Protein 1R4X (pdb70)

InterPro domains:
  IPR002553 Clathrin/coatomer adaptor, adaptin-like, N-terminal [PF01602] (24-538)
  IPR009028 Coatomer/calthrin adaptor appendage, C-terminal subdomain [SSF55711] (763-873)
  IPR011989 Armadillo-like helical [G3DSA:1.25.10.10] (20-311)
  IPR011989 Armadillo-like helical [G3DSA:1.25.10.10] (327-544)
  IPR012295 TBP domain superfamily [G3DSA:3.30.310.10] (760-874)
  IPR013040 Coatomer, gamma subunit, appendage, Ig-like subdomain [PF08752] (612-759)
  IPR013041 Clathrin adaptor, appendage, Ig-like subdomain superfamily [SSF49348] (602-762)
  IPR016024 Armadillo-type fold [SSF48371] (27-544)
  IPR017106 Coatomer gamma subunit [PIRSF037093] (7-873)
  IPR017106 Coatomer gamma subunit [PTHR10261] (2-873)
  IPR032154 Coatomer subunit gamma, C-terminal [PF16381] (761-873)
  IPR037067 Coatomer, gamma subunit, appendage domain superfamily [G3DSA:2.60.40.1480] (604-759)

Organism: Homo sapiens (NCBI:txid9606)

Foldseek 3Di:
DDDDDDDDDPQNVVQVVQCPPVVCVPLPGWDDKPPAWDFFADPPDQKTWTWIWIDAQFKIKIKTWMAGQDLFKKWAFKWKDKDKPDPWAWPKAGFGIHHHGDITMIMIMTTADDPDNLPFKMKIFIKMKTWIWTADNPPRRTDPDIDIDMGGTHIDITALLSQWAADEDQDLVVVDPVLDVPQKDKDKDFPPVAQDPLVVLVVLCVRNNYDFYPPQNDDDPPDQWGKTWTWTAGHVGKIKIKIWIWGHDRHIMIMIIITINDNNSRSNSVVRD

CATH classification: 2.60.40.1480 (+1 more: 3.30.310.10)

Sequence (273 aa):
MHHHHHHMTRQEIFQEQLAAVPEFRGLGPLFKSSPEPVALTESETEYVIRCTKHTFTNHMVFQFDCTNTLNDQTLENVTVQMEPTEAYEVLYVPARSLPYNQPGTCYTLVALPKEDPTAVACTFSCMMKFTVKDCDPTTGETDDEGYEDEYVLEDLEVTVADHIQKVMKLNFEAAWDEVGDEFEKEETFTLSTIKTLEEAVGNIVKFLGMHPCERSDKVPDNKNTHTLLLAGVFRGGHDILVRSRLLLLDTVTMQVTARSLEELPVDIILASV

Radius of gyration: 22.48 Å; Cα contacts (8 Å, |Δi|>4): 632; chains: 1; bounding box: 51×50×70 Å

Structure (mmCIF, N/CA/C/O backbone):
data_1R4X
#
_entry.id   1R4X
#
_cell.length_a   48.8
_cell.length_b   74.1
_cell.length_c   99.2
_cell.angle_alpha   90.00
_cell.angle_beta   90.00
_cell.angle_gamma   90.00
#
_symmetry.space_group_name_H-M   'P 21 21 21'
#
loop_
_entity.id
_entity.type
_entity.pdbx_description
1 polymer 'Coatomer gamma subunit'
2 non-polymer 'MAGNESIUM ION'
3 water water
#
loop_
_atom_site.group_PDB
_atom_site.id
_atom_site.type_symbol
_atom_site.label_atom_id
_atom_site.label_alt_id
_atom_site.label_comp_id
_atom_site.label_asym_id
_atom_site.label_entity_id
_atom_site.label_seq_id
_atom_site.pdbx_PDB_ins_code
_atom_site.Cartn_x
_atom_site.Cartn_y
_atom_site.Cartn_z
_atom_site.occupancy
_atom_site.B_iso_or_equiv
_atom_site.auth_seq_id
_atom_site.auth_comp_id
_atom_site.auth_asym_id
_atom_site.auth_atom_id
_atom_site.pdbx_PDB_model_num
ATOM 1 N N . MET A 1 1 ? -5.081 -3.363 7.076 1.00 29.73 600 MET A N 1
ATOM 2 C CA . MET A 1 1 ? -4.010 -2.377 6.785 1.00 30.34 600 MET A CA 1
ATOM 3 C C . MET A 1 1 ? -2.792 -2.697 7.678 1.00 30.83 600 MET A C 1
ATOM 4 O O . MET A 1 1 ? -2.931 -3.257 8.789 1.00 31.37 600 MET A O 1
ATOM 9 N N . HIS A 1 2 ? -1.614 -2.320 7.192 1.00 31.15 601 HIS A N 1
ATOM 10 C CA . HIS A 1 2 ? -0.368 -2.426 7.951 1.00 31.86 601 HIS A CA 1
ATOM 11 C C . HIS A 1 2 ? -0.133 -1.121 8.677 1.00 30.85 601 HIS A C 1
ATOM 12 O O . HIS A 1 2 ? -0.296 -0.055 8.108 1.00 30.66 601 HIS A O 1
ATOM 19 N N . HIS A 1 3 ? 0.277 -1.209 9.934 1.00 30.46 602 HIS A N 1
ATOM 20 C CA . HIS A 1 3 ? 0.510 -0.027 10.725 1.00 29.92 602 HIS A CA 1
ATOM 21 C C . HIS A 1 3 ? 1.992 0.242 10.816 1.00 29.86 602 HIS A C 1
ATOM 22 O O . HIS A 1 3 ? 2.746 -0.563 11.343 1.00 29.25 602 HIS A O 1
ATOM 29 N N . HIS A 1 4 ? 2.392 1.402 10.315 1.00 29.55 603 HIS A N 1
ATOM 30 C CA . HIS A 1 4 ? 3.765 1.853 10.421 1.00 29.66 603 HIS A CA 1
ATOM 31 C C . HIS A 1 4 ? 4.009 2.540 11.763 1.00 28.00 603 HIS A C 1
ATOM 32 O O . HIS A 1 4 ? 3.073 3.026 12.431 1.00 24.95 603 HIS A O 1
ATOM 39 N N . HIS A 1 5 ? 5.280 2.536 12.151 1.00 26.52 604 HIS A N 1
ATOM 40 C CA . HIS A 1 5 ? 5.738 3.246 13.334 1.00 26.50 604 HIS A CA 1
ATOM 41 C C . HIS A 1 5 ? 6.287 4.581 12.901 1.00 27.00 604 HIS A C 1
ATOM 42 O O . HIS A 1 5 ? 6.971 4.675 11.900 1.00 25.90 604 HIS A O 1
ATOM 49 N N . HIS A 1 6 ? 5.992 5.616 13.669 1.00 28.81 605 HIS A N 1
ATOM 50 C CA . HIS A 1 6 ? 6.466 6.938 13.291 1.00 30.62 605 HIS A CA 1
ATOM 51 C C . HIS A 1 6 ? 7.951 7.103 13.659 1.00 29.44 605 HIS A C 1
ATOM 52 O O . HIS A 1 6 ? 8.364 6.786 14.764 1.00 30.66 605 HIS A O 1
ATOM 59 N N . HIS A 1 7 ? 8.747 7.566 12.717 1.00 29.00 606 HIS A N 1
ATOM 60 C CA . HIS A 1 7 ? 10.133 7.931 12.996 1.00 29.02 606 HIS A CA 1
ATOM 61 C C . HIS A 1 7 ? 10.279 9.476 12.957 1.00 28.76 606 HIS A C 1
ATOM 62 O O . HIS A 1 7 ? 9.901 10.109 11.974 1.00 28.17 606 HIS A O 1
ATOM 69 N N . MET A 1 8 ? 10.797 10.083 14.023 1.00 28.29 607 MET A N 1
ATOM 70 C CA . MET A 1 8 ? 10.877 11.539 14.075 1.00 28.61 607 MET A CA 1
ATOM 71 C C . MET A 1 8 ? 11.870 12.090 13.048 1.00 26.64 607 MET A C 1
ATOM 72 O O . MET A 1 8 ? 12.988 11.610 12.907 1.00 26.77 607 MET A O 1
ATOM 77 N N . THR A 1 9 ? 11.437 13.121 12.336 1.00 25.65 608 THR A N 1
ATOM 78 C CA . THR A 1 9 ? 12.303 13.811 11.384 1.00 25.58 608 THR A CA 1
ATOM 79 C C . THR A 1 9 ? 13.206 14.809 12.104 1.00 25.20 608 THR A C 1
ATOM 80 O O . THR A 1 9 ? 12.984 15.138 13.266 1.00 23.65 608 THR A O 1
ATOM 84 N N . ARG A 1 10 ? 14.215 15.272 11.381 1.00 24.75 609 ARG A N 1
ATOM 85 C CA . ARG A 1 10 ? 15.116 16.333 11.840 1.00 25.71 609 ARG A CA 1
ATOM 86 C C . ARG A 1 10 ? 14.346 17.586 12.318 1.00 24.65 609 ARG A C 1
ATOM 87 O O . ARG A 1 10 ? 14.684 18.178 13.358 1.00 23.62 609 ARG A O 1
ATOM 95 N N . GLN A 1 11 ? 13.281 17.938 11.596 1.00 23.99 610 GLN A N 1
ATOM 96 C CA . GLN A 1 11 ? 12.477 19.089 11.944 1.00 23.49 610 GLN A CA 1
ATOM 97 C C . GLN A 1 11 ? 11.662 18.832 13.185 1.00 22.34 610 GLN A C 1
ATOM 98 O O . GLN A 1 11 ? 11.516 19.741 14.027 1.00 20.33 610 GLN A O 1
ATOM 104 N N . GLU A 1 12 ? 11.126 17.614 13.322 1.00 19.75 611 GLU A N 1
ATOM 105 C CA . GLU A 1 12 ? 10.373 17.280 14.514 1.00 19.59 611 GLU A CA 1
ATOM 106 C C . GLU A 1 12 ? 11.277 17.290 15.768 1.00 18.51 611 GLU A C 1
ATOM 107 O O . GLU A 1 12 ? 10.850 17.681 16.834 1.00 19.50 611 GLU A O 1
ATOM 113 N N . ILE A 1 13 ? 12.512 16.885 15.614 1.00 18.08 612 ILE A N 1
ATOM 114 C CA . ILE A 1 13 ? 13.463 16.871 16.724 1.00 18.70 612 ILE A CA 1
ATOM 115 C C . ILE A 1 13 ? 13.813 18.303 17.128 1.00 17.18 612 ILE A C 1
ATOM 116 O O . ILE A 1 13 ? 13.783 18.634 18.295 1.00 15.49 612 ILE A O 1
ATOM 121 N N . PHE A 1 14 ? 14.136 19.147 16.159 1.00 17.11 613 PHE A N 1
ATOM 122 C CA . PHE A 1 14 ? 14.367 20.569 16.471 1.00 16.05 613 PHE A CA 1
ATOM 123 C C . PHE A 1 14 ? 13.137 21.179 17.115 1.00 15.93 613 PHE A C 1
ATOM 124 O O . PHE A 1 14 ? 13.245 21.971 18.047 1.00 15.41 613 PHE A O 1
ATOM 132 N N . GLN A 1 15 ? 11.948 20.855 16.605 1.00 15.52 614 GLN A N 1
ATOM 133 C CA . GLN A 1 15 ? 10.719 21.420 17.170 1.00 15.72 614 GLN A CA 1
ATOM 134 C C . GLN A 1 15 ? 10.594 21.090 18.656 1.00 15.91 614 GLN A C 1
ATOM 135 O O . GLN A 1 15 ? 10.228 21.932 19.459 1.00 14.34 614 GLN A O 1
ATOM 141 N N . GLU A 1 16 ? 10.891 19.848 19.001 1.00 16.88 615 GLU A N 1
ATOM 142 C CA . GLU A 1 16 ? 10.875 19.406 20.394 1.00 18.76 615 GLU A CA 1
ATOM 143 C C . GLU A 1 16 ? 11.921 20.173 21.246 1.00 17.86 615 GLU A C 1
ATOM 144 O O . GLU A 1 16 ? 11.613 20.636 22.339 1.00 18.37 615 GLU A O 1
ATOM 150 N N . GLN A 1 17 ? 13.138 20.306 20.735 1.00 17.33 616 GLN A N 1
ATOM 151 C CA . GLN A 1 17 ? 14.189 21.029 21.450 1.00 17.20 616 GLN A CA 1
ATOM 152 C C . GLN A 1 17 ? 13.812 22.480 21.660 1.00 16.55 616 GLN A C 1
ATOM 153 O O . GLN A 1 17 ? 13.960 23.021 22.757 1.00 15.87 616 GLN A O 1
ATOM 159 N N . LEU A 1 18 ? 13.312 23.127 20.611 1.00 15.55 617 LEU A N 1
ATOM 160 C CA . LEU A 1 18 ? 12.989 24.534 20.724 1.00 16.21 617 LEU A CA 1
ATOM 161 C C . LEU A 1 18 ? 11.756 24.784 21.600 1.00 17.28 617 LEU A C 1
ATOM 162 O O . LEU A 1 18 ? 11.724 25.763 22.348 1.00 16.33 617 LEU A O 1
ATOM 167 N N . ALA A 1 19 ? 10.764 23.889 21.537 1.00 18.33 618 ALA A N 1
ATOM 168 C CA . ALA A 1 19 ? 9.577 24.028 22.371 1.00 18.46 618 ALA A CA 1
ATOM 169 C C . ALA A 1 19 ? 9.918 23.874 23.851 1.00 18.73 618 ALA A C 1
ATOM 170 O O . ALA A 1 19 ? 9.185 24.372 24.692 1.00 20.07 618 ALA A O 1
ATOM 172 N N . ALA A 1 20 ? 11.009 23.195 24.170 1.00 19.13 619 ALA A N 1
ATOM 173 C CA . ALA A 1 20 ? 11.518 23.091 25.548 1.00 19.01 619 ALA A CA 1
ATOM 174 C C . ALA A 1 20 ? 12.251 24.346 26.106 1.00 18.43 619 ALA A C 1
ATOM 175 O O . ALA A 1 20 ? 12.503 24.432 27.307 1.00 18.47 619 ALA A O 1
ATOM 177 N N . VAL A 1 21 ? 12.571 25.325 25.263 1.00 16.03 620 VAL A N 1
ATOM 178 C CA . VAL A 1 21 ? 13.163 26.585 25.742 1.00 14.77 620 VAL A CA 1
ATOM 179 C C . VAL A 1 21 ? 12.007 27.549 26.075 1.00 14.23 620 VAL A C 1
ATOM 180 O O . VAL A 1 21 ? 11.248 27.909 25.182 1.00 12.51 620 VAL A O 1
ATOM 184 N N . PRO A 1 22 ? 11.836 27.930 27.338 1.00 15.10 621 PRO A N 1
ATOM 185 C CA . PRO A 1 22 ? 10.670 28.729 27.756 1.00 15.20 621 PRO A CA 1
ATOM 186 C C . PRO A 1 22 ? 10.511 30.014 26.985 1.00 14.48 621 PRO A C 1
ATOM 187 O O . PRO A 1 22 ? 9.395 30.433 26.671 1.00 15.17 621 PRO A O 1
ATOM 191 N N . GLU A 1 23 ? 11.622 30.620 26.606 1.00 14.28 622 GLU A N 1
ATOM 192 C CA . GLU A 1 23 ? 11.578 31.882 25.853 1.00 15.02 622 GLU A CA 1
ATOM 193 C C . GLU A 1 23 ? 10.884 31.723 24.484 1.00 14.70 622 GLU A C 1
ATOM 194 O O . GLU A 1 23 ? 10.474 32.694 23.886 1.00 14.71 622 GLU A O 1
ATOM 200 N N . PHE A 1 24 ? 10.875 30.515 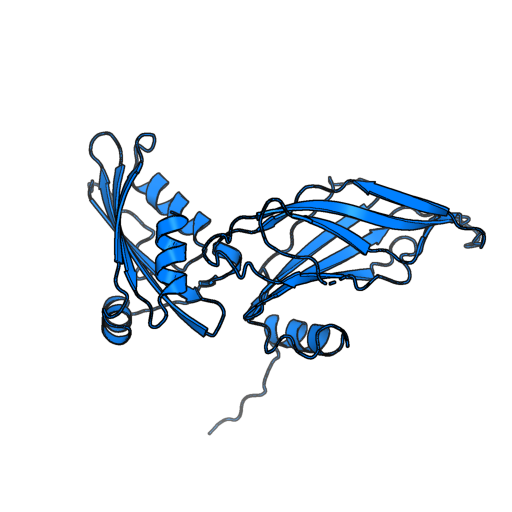23.947 1.00 14.31 623 PHE A N 1
ATOM 201 C CA . PHE A 1 24 ? 10.357 30.304 22.599 1.00 15.06 623 PHE A CA 1
ATOM 202 C C . PHE A 1 24 ? 8.909 29.771 22.552 1.00 17.08 623 PHE A C 1
ATOM 203 O O . PHE A 1 24 ? 8.403 29.416 21.488 1.00 15.50 623 PHE A O 1
ATOM 211 N N . ARG A 1 25 ? 8.259 29.744 23.701 1.00 19.57 624 ARG A N 1
ATOM 212 C CA . ARG A 1 25 ? 6.905 29.188 23.842 1.00 22.58 624 ARG A CA 1
ATOM 213 C C . ARG A 1 25 ? 5.817 29.736 22.924 1.00 21.72 624 ARG A C 1
ATOM 214 O O . ARG A 1 25 ? 4.996 28.966 22.445 1.00 24.74 624 ARG A O 1
ATOM 222 N N . GLY A 1 26 ? 5.794 31.027 22.685 1.00 20.27 625 GLY A N 1
ATOM 223 C CA . GLY A 1 26 ? 4.779 31.628 21.825 1.00 19.25 625 GLY A CA 1
ATOM 224 C C . GLY A 1 26 ? 5.138 31.833 20.373 1.00 17.12 625 GLY A C 1
ATOM 225 O O . GLY A 1 26 ? 4.502 32.619 19.688 1.00 16.17 625 GLY A O 1
ATOM 226 N N . LEU A 1 27 ? 6.175 31.159 19.876 1.00 16.18 626 LEU A N 1
ATOM 227 C CA . LEU A 1 27 ? 6.647 31.450 18.500 1.00 15.66 626 LEU A CA 1
ATOM 228 C C . LEU A 1 27 ? 5.790 30.793 17.436 1.00 15.99 626 LEU A C 1
ATOM 229 O O . LEU A 1 27 ? 5.943 31.092 16.231 1.00 16.06 626 LEU A O 1
ATOM 234 N N . GLY A 1 28 ? 4.933 29.865 17.868 1.00 15.78 627 GLY A N 1
ATOM 235 C CA . GLY A 1 28 ? 4.126 29.037 16.960 1.00 16.36 627 GLY A CA 1
ATOM 236 C C . GLY A 1 28 ? 5.024 27.949 16.395 1.00 16.09 627 GLY A C 1
ATOM 237 O O . GLY A 1 28 ? 6.169 27.838 16.798 1.00 15.79 627 GLY A O 1
ATOM 238 N N . PRO A 1 29 ? 4.519 27.117 15.491 1.00 16.24 628 PRO A N 1
ATOM 239 C CA . PRO A 1 29 ? 5.305 25.980 14.999 1.00 15.97 628 PRO A CA 1
ATOM 240 C C . PRO A 1 29 ? 6.547 26.374 14.207 1.00 14.13 628 PRO A C 1
ATOM 241 O O . PRO A 1 29 ? 6.556 27.348 13.458 1.00 13.30 628 PRO A O 1
ATOM 245 N N . LEU A 1 30 ? 7.579 25.593 14.394 1.00 13.68 629 LEU A N 1
ATOM 246 C CA . LEU A 1 30 ? 8.784 25.719 13.609 1.00 12.72 629 LEU A CA 1
ATOM 247 C C . LEU A 1 30 ? 8.471 25.492 12.137 1.00 13.37 629 LEU A C 1
ATOM 248 O O . LEU A 1 30 ? 7.850 24.472 11.767 1.00 12.48 629 LEU A O 1
ATOM 253 N N . PHE A 1 31 ? 8.919 26.424 11.291 1.00 12.80 630 PHE A N 1
ATOM 254 C CA . PHE A 1 31 ? 8.669 26.309 9.848 1.00 12.99 630 PHE A CA 1
ATOM 255 C C . PHE A 1 31 ? 9.752 25.545 9.085 1.00 13.57 630 PHE A C 1
ATOM 256 O O . PHE A 1 31 ? 9.453 24.652 8.285 1.00 14.81 630 PHE A O 1
ATOM 264 N N . LYS A 1 32 ? 10.992 25.909 9.302 1.00 14.25 631 LYS A N 1
ATOM 265 C CA . LYS A 1 32 ? 12.132 25.255 8.677 1.00 15.06 631 LYS A CA 1
ATOM 266 C C . LYS A 1 32 ? 13.406 25.539 9.446 1.00 15.41 631 LYS A C 1
ATOM 267 O O . LYS A 1 32 ? 13.518 26.543 10.182 1.00 13.91 631 LYS A O 1
ATOM 273 N N . SER A 1 33 ? 14.381 24.671 9.255 1.00 15.63 632 SER A N 1
ATOM 274 C CA . SER A 1 33 ? 15.714 24.837 9.857 1.00 17.12 632 SER A CA 1
ATOM 275 C C . SER A 1 33 ? 16.720 24.656 8.758 1.00 19.60 632 SER A C 1
ATOM 276 O O . SER A 1 33 ? 16.481 23.835 7.839 1.00 21.26 632 SER A O 1
ATOM 279 N N . SER A 1 34 ? 17.833 25.363 8.781 1.00 19.54 633 SER A N 1
ATOM 280 C CA . SER A 1 34 ? 18.728 25.240 7.644 1.00 21.33 633 SER A CA 1
ATOM 281 C C . SER A 1 34 ? 19.282 23.793 7.592 1.00 22.57 633 SER A C 1
ATOM 282 O O . SER A 1 34 ? 19.631 23.205 8.618 1.00 21.13 633 SER A O 1
ATOM 285 N N . PRO A 1 35 ? 19.306 23.201 6.409 1.00 23.97 634 PRO A N 1
ATOM 286 C CA . PRO A 1 35 ? 19.716 21.789 6.286 1.00 25.90 634 PRO A CA 1
ATOM 287 C C . PRO A 1 35 ? 21.179 21.563 6.673 1.00 27.41 634 PRO A C 1
ATOM 288 O O . PRO A 1 35 ? 21.555 20.482 7.146 1.00 28.49 634 PRO A O 1
ATOM 292 N N . GLU A 1 36 ? 21.990 22.599 6.540 1.00 28.19 635 GLU A N 1
ATOM 293 C CA . GLU A 1 36 ? 23.345 22.522 7.090 1.00 30.17 635 GLU A CA 1
ATOM 294 C C . GLU A 1 36 ? 23.770 23.816 7.797 1.00 27.24 635 GLU A C 1
ATOM 295 O O . GLU A 1 36 ? 23.501 24.905 7.347 1.00 27.01 635 GLU A O 1
ATOM 301 N N . PRO A 1 37 ? 24.472 23.678 8.890 1.00 25.92 636 PRO A N 1
ATOM 302 C CA . PRO A 1 37 ? 24.934 24.855 9.625 1.00 23.42 636 PRO A CA 1
ATOM 303 C C . PRO A 1 37 ? 26.046 25.569 8.880 1.00 21.61 636 PRO A C 1
ATOM 304 O O . PRO A 1 37 ? 26.583 25.056 7.888 1.00 19.37 636 PRO A O 1
ATOM 308 N N . VAL A 1 38 ? 26.358 26.760 9.359 1.00 19.23 637 VAL A N 1
ATOM 309 C CA . VAL A 1 38 ? 27.466 27.562 8.900 1.00 19.61 637 VAL A CA 1
ATOM 310 C C . VAL A 1 38 ? 28.468 27.753 10.028 1.00 17.97 637 VAL A C 1
ATOM 311 O O . VAL A 1 38 ? 28.095 27.964 11.197 1.00 15.90 637 VAL A O 1
ATOM 315 N N . ALA A 1 39 ? 29.749 27.628 9.705 1.00 16.04 638 ALA A N 1
ATOM 316 C CA . ALA A 1 39 ? 30.793 27.858 10.691 1.00 16.19 638 ALA A CA 1
ATOM 317 C C . ALA A 1 39 ? 31.087 29.342 10.707 1.00 16.32 638 ALA A C 1
ATOM 318 O O . ALA A 1 39 ? 31.231 29.958 9.635 1.00 16.65 638 ALA A O 1
ATOM 320 N N . LEU A 1 40 ? 31.172 29.936 11.900 1.00 15.83 639 LEU A N 1
ATOM 321 C CA . LEU A 1 40 ? 31.358 31.374 12.019 1.00 16.01 639 LEU A CA 1
ATOM 322 C C . LEU A 1 40 ? 32.758 31.730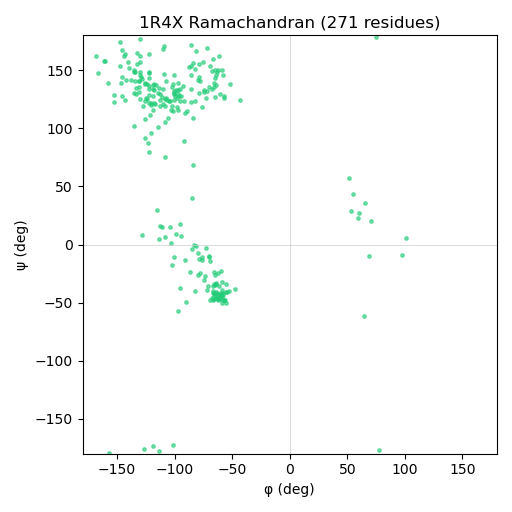 12.500 1.00 17.46 639 LEU A C 1
ATOM 323 O O . LEU A 1 40 ? 33.034 32.903 12.770 1.00 17.84 639 LEU A O 1
ATOM 328 N N . THR A 1 41 ? 33.633 30.741 12.609 1.00 18.26 640 THR A N 1
ATOM 329 C CA . THR A 1 41 ? 35.059 31.021 12.784 1.00 19.86 640 THR A CA 1
ATOM 330 C C . THR A 1 41 ? 35.896 30.217 11.789 1.00 22.01 640 THR A C 1
ATOM 331 O O . THR A 1 41 ? 35.440 29.197 11.249 1.00 20.61 640 THR A O 1
ATOM 335 N N . GLU A 1 42 ? 37.145 30.658 11.606 1.00 25.84 641 GLU A N 1
ATOM 336 C CA . GLU A 1 42 ? 38.096 29.933 10.748 1.00 28.25 641 GLU A CA 1
ATOM 337 C C . GLU A 1 42 ? 38.464 28.581 11.373 1.00 29.25 641 GLU A C 1
ATOM 338 O O . GLU A 1 42 ? 38.534 28.431 12.606 1.00 28.57 641 GLU A O 1
ATOM 344 N N . SER A 1 43 ? 38.749 27.605 10.524 1.00 30.19 642 SER A N 1
ATOM 345 C CA . SER A 1 43 ? 39.150 26.293 11.000 1.00 31.40 642 SER A CA 1
ATOM 346 C C . SER A 1 43 ? 40.417 26.401 11.857 1.00 31.18 642 SER A C 1
ATOM 347 O O . SER A 1 43 ? 41.224 27.327 11.698 1.00 30.88 642 SER A O 1
ATOM 350 N N . GLU A 1 44 ? 40.535 25.492 12.815 1.00 31.57 643 GLU A N 1
ATOM 351 C CA . GLU A 1 44 ? 41.694 25.419 13.702 1.00 32.40 643 GLU A CA 1
ATOM 352 C C . GLU A 1 44 ? 41.943 26.676 14.550 1.00 31.11 643 GLU A C 1
ATOM 353 O O . GLU A 1 44 ? 43.074 26.939 14.940 1.00 32.10 643 GLU A O 1
ATOM 359 N N . THR A 1 45 ? 40.899 27.445 14.854 1.00 29.25 644 THR A N 1
ATOM 360 C CA . THR A 1 45 ? 41.033 28.552 15.815 1.00 26.83 644 THR A CA 1
ATOM 361 C C . THR A 1 45 ? 40.466 28.158 17.196 1.00 24.78 644 THR A C 1
ATOM 362 O O . THR A 1 45 ? 40.115 27.002 17.400 1.00 24.16 644 THR A O 1
ATOM 366 N N . GLU A 1 46 ? 40.383 29.112 18.126 1.00 21.55 645 GLU A N 1
ATOM 367 C CA . GLU A 1 46 ? 40.091 28.802 19.533 1.00 21.00 645 GLU A CA 1
ATOM 368 C C . GLU A 1 46 ? 38.672 28.185 19.723 1.00 18.90 645 GLU A C 1
ATOM 369 O O . GLU A 1 46 ? 38.461 27.350 20.616 1.00 18.30 645 GLU A O 1
ATOM 375 N N . TYR A 1 47 ? 37.732 28.633 18.897 1.00 17.67 646 TYR A N 1
ATOM 376 C CA . TYR A 1 47 ? 36.308 28.274 19.005 1.00 16.65 646 TYR A CA 1
ATOM 377 C C . TYR A 1 47 ? 35.773 27.628 17.731 1.00 16.59 646 TYR A C 1
ATOM 378 O O . TYR A 1 47 ? 36.200 27.942 16.621 1.00 16.45 646 TYR A O 1
ATOM 387 N N . VAL A 1 48 ? 34.829 26.716 17.913 1.00 16.66 647 VAL A N 1
ATOM 388 C CA . VAL A 1 48 ? 34.011 26.198 16.812 1.00 16.63 647 VAL A CA 1
ATOM 389 C C . VAL A 1 48 ? 32.607 26.726 17.110 1.00 15.33 647 VAL A C 1
ATOM 390 O O . VAL A 1 48 ? 32.071 26.427 18.141 1.00 13.15 647 VAL A O 1
ATOM 394 N N . ILE A 1 49 ? 32.051 27.522 16.210 1.00 15.56 648 ILE A N 1
ATOM 395 C CA . ILE A 1 49 ? 30.729 28.121 16.380 1.00 14.81 648 ILE A CA 1
ATOM 396 C C . ILE A 1 49 ? 29.929 27.736 15.140 1.00 14.93 648 ILE A C 1
ATOM 397 O O . ILE A 1 49 ? 30.216 28.212 14.039 1.00 16.11 648 ILE A O 1
ATOM 402 N N . ARG A 1 50 ? 28.977 26.835 15.301 1.00 14.92 649 ARG A N 1
ATOM 403 C CA . ARG A 1 50 ? 28.163 26.336 14.182 1.00 15.84 649 ARG A CA 1
ATOM 404 C C . ARG A 1 50 ? 26.756 26.865 14.335 1.00 14.61 649 ARG A C 1
ATOM 405 O O . ARG A 1 50 ? 26.091 26.591 15.317 1.00 13.39 649 ARG A O 1
ATOM 413 N N . CYS A 1 51 ? 26.301 27.590 13.341 1.00 13.33 650 CYS A N 1
ATOM 414 C CA . CYS A 1 51 ? 25.023 28.260 13.377 1.00 13.09 650 CYS A CA 1
ATOM 415 C C . CYS A 1 51 ? 23.973 27.610 12.486 1.00 13.16 650 CYS A C 1
ATOM 416 O O . CYS A 1 51 ? 24.201 27.418 11.270 1.00 13.35 650 CYS A O 1
ATOM 419 N N . THR A 1 52 ? 22.828 27.294 13.102 1.00 11.95 651 THR A N 1
ATOM 420 C CA . THR A 1 52 ? 21.655 26.778 12.393 1.00 12.20 651 THR A CA 1
ATOM 421 C C . THR A 1 52 ? 20.572 27.819 12.524 1.00 11.77 651 THR A C 1
ATOM 422 O O . THR A 1 52 ? 20.300 28.296 13.615 1.00 11.45 651 THR A O 1
ATOM 426 N N . LYS A 1 53 ? 19.972 28.175 11.401 1.00 11.20 652 LYS A N 1
ATOM 427 C CA . LYS A 1 53 ? 18.890 29.161 11.337 1.00 11.68 652 LYS A CA 1
ATOM 428 C C . LYS A 1 53 ? 17.569 28.407 11.391 1.00 11.65 652 LYS A C 1
ATOM 429 O O . LYS A 1 53 ? 17.324 27.480 10.568 1.00 12.06 652 LYS A O 1
ATOM 435 N N . HIS A 1 54 ? 16.694 28.808 12.304 1.00 10.01 653 HIS A N 1
ATOM 436 C CA . HIS A 1 54 ? 15.381 28.231 12.446 1.00 9.52 653 HIS A CA 1
ATOM 437 C C . HIS A 1 54 ? 14.348 29.322 12.150 1.00 11.01 653 HIS A C 1
ATOM 438 O O . HIS A 1 54 ? 14.360 30.405 12.797 1.00 12.19 653 HIS A O 1
ATOM 445 N N . THR A 1 55 ? 13.511 29.086 11.160 1.00 9.83 654 THR A N 1
ATOM 446 C CA . THR A 1 55 ? 12.524 30.047 10.740 1.00 11.01 654 THR A CA 1
ATOM 447 C C . THR A 1 55 ? 11.173 29.672 11.304 1.00 11.17 654 THR A C 1
ATOM 448 O O . THR A 1 55 ? 10.742 28.528 11.205 1.00 11.90 654 THR A O 1
ATOM 452 N N . PHE A 1 56 ? 10.521 30.665 11.886 1.00 11.13 655 PHE A N 1
ATOM 453 C CA . PHE A 1 56 ? 9.127 30.578 12.326 1.00 12.10 655 PHE A CA 1
ATOM 454 C C . PHE A 1 56 ? 8.281 31.546 11.465 1.00 12.37 655 PHE A C 1
ATOM 455 O O . PHE A 1 56 ? 8.813 32.212 10.584 1.00 13.10 655 PHE A O 1
ATOM 463 N N . THR A 1 57 ? 6.991 31.651 11.742 1.00 12.93 656 THR A N 1
ATOM 464 C CA . THR A 1 57 ? 6.104 32.510 10.967 1.00 14.51 656 THR A CA 1
ATOM 465 C C . THR A 1 57 ? 6.485 33.983 11.009 1.00 15.02 656 THR A C 1
ATOM 466 O O . THR A 1 57 ? 6.499 34.637 9.982 1.00 15.67 656 THR A O 1
ATOM 470 N N . ASN A 1 58 ? 6.847 34.468 12.194 1.00 15.48 657 ASN A N 1
ATOM 471 C CA . ASN A 1 58 ? 7.158 35.883 12.410 1.00 15.26 657 ASN A CA 1
ATOM 472 C C . ASN A 1 58 ? 8.496 36.119 13.098 1.00 13.73 657 ASN A C 1
ATOM 473 O O . ASN A 1 58 ? 8.807 37.241 13.444 1.00 12.18 657 ASN A O 1
ATOM 478 N N . HIS A 1 59 ? 9.298 35.077 13.266 1.00 12.05 658 HIS A N 1
ATOM 479 C CA . HIS A 1 59 ? 10.565 35.176 14.010 1.00 12.00 658 HIS A CA 1
ATOM 480 C C . HIS A 1 59 ? 11.586 34.263 13.389 1.00 12.26 658 HIS A C 1
ATOM 481 O O . HIS A 1 59 ? 11.233 33.430 12.574 1.00 12.27 658 HIS A O 1
ATOM 488 N N . MET A 1 60 ? 12.846 34.435 13.775 1.00 11.70 659 MET A N 1
ATOM 489 C CA . MET A 1 60 ? 13.896 33.464 13.490 1.00 11.85 659 MET A CA 1
ATOM 490 C C . MET A 1 60 ? 14.683 33.265 14.761 1.00 11.73 659 MET A C 1
ATOM 491 O O . MET A 1 60 ? 14.857 34.209 15.548 1.00 11.39 659 MET A O 1
ATOM 496 N N . VAL A 1 61 ? 15.067 32.023 15.035 1.00 9.85 660 VAL A N 1
ATOM 497 C CA . VAL A 1 61 ? 15.980 31.693 16.108 1.00 9.52 660 VAL A CA 1
ATOM 498 C C . VAL A 1 61 ? 17.277 31.224 15.476 1.00 10.01 660 VAL A C 1
ATOM 499 O O . VAL A 1 61 ? 17.292 30.328 14.632 1.00 11.69 660 VAL A O 1
ATOM 503 N N . PHE A 1 62 ? 18.374 31.848 15.882 1.00 10.48 661 PHE A N 1
ATOM 504 C CA . PHE A 1 62 ? 19.712 31.430 15.520 1.00 9.14 661 PHE A CA 1
ATOM 505 C C . PHE A 1 62 ? 20.263 30.606 16.646 1.00 9.82 661 PHE A C 1
ATOM 506 O O . PHE A 1 62 ? 20.369 31.047 17.795 1.00 9.34 661 PHE A O 1
ATOM 514 N N . GLN A 1 63 ? 20.558 29.357 16.324 1.00 9.84 662 GLN A N 1
ATOM 515 C CA . GLN A 1 63 ? 21.112 28.394 17.269 1.00 9.54 662 GLN A CA 1
ATOM 516 C C . GLN A 1 63 ? 22.620 28.326 17.018 1.00 10.86 662 GLN A C 1
ATOM 517 O O . GLN A 1 63 ? 23.051 28.172 15.875 1.00 12.04 662 GLN A O 1
ATOM 523 N N . PHE A 1 64 ? 23.417 28.494 18.072 1.00 10.28 663 PHE A N 1
ATOM 524 C CA . PHE A 1 64 ? 24.852 28.408 17.987 1.00 10.84 663 PHE A CA 1
ATOM 525 C C . PHE A 1 64 ? 25.325 27.276 18.879 1.00 12.12 663 PHE A C 1
ATOM 526 O O . PHE A 1 64 ? 25.136 27.332 20.096 1.00 10.99 663 PHE A O 1
ATOM 534 N N . ASP A 1 65 ? 25.910 26.262 18.260 1.00 11.53 664 ASP A N 1
ATOM 535 C CA . ASP A 1 65 ? 26.521 25.122 18.950 1.00 12.83 664 ASP A CA 1
ATOM 536 C C . ASP A 1 65 ? 28.020 25.457 19.017 1.00 13.12 664 ASP A C 1
ATOM 537 O O . ASP A 1 65 ? 28.691 25.648 17.971 1.00 13.49 664 ASP A O 1
ATOM 542 N N . CYS A 1 66 ? 28.496 25.623 20.237 1.00 12.19 665 CYS A N 1
ATOM 543 C CA . CYS A 1 66 ? 29.750 26.280 20.515 1.00 13.38 665 CYS A CA 1
ATOM 544 C C . CYS A 1 66 ? 30.669 25.357 21.273 1.00 13.79 665 CYS A C 1
ATOM 545 O O . CYS A 1 66 ? 30.253 24.733 22.243 1.00 14.64 665 CYS A O 1
ATOM 548 N N . THR A 1 67 ? 31.922 25.292 20.829 1.00 14.14 666 THR A N 1
ATOM 549 C CA . THR A 1 67 ? 32.977 24.542 21.504 1.00 14.07 666 THR A CA 1
ATOM 550 C C . THR A 1 67 ? 34.143 25.463 21.821 1.00 14.33 666 THR A C 1
ATOM 551 O O . THR A 1 67 ? 34.670 26.146 20.943 1.00 14.48 666 THR A O 1
ATOM 555 N N . ASN A 1 68 ? 34.493 25.475 23.105 1.00 14.26 667 ASN A N 1
ATOM 556 C CA . ASN A 1 68 ? 35.749 26.013 23.623 1.00 13.92 667 ASN A CA 1
ATOM 557 C C . ASN A 1 68 ? 36.830 24.942 23.494 1.00 13.81 667 ASN A C 1
ATOM 558 O O . ASN A 1 68 ? 36.780 23.968 24.194 1.00 14.09 667 ASN A O 1
ATOM 563 N N . THR A 1 69 ? 37.783 25.132 22.585 1.00 14.65 668 THR A N 1
ATOM 564 C CA . THR A 1 69 ? 38.827 24.134 22.321 1.00 15.62 668 THR A CA 1
ATOM 565 C C . THR A 1 69 ? 40.093 24.381 23.105 1.00 16.47 668 THR A C 1
ATOM 566 O O . THR A 1 69 ? 41.086 23.676 22.893 1.00 16.80 668 THR A O 1
ATOM 570 N N . LEU A 1 70 ? 40.053 25.351 24.023 1.00 16.74 669 LEU A N 1
ATOM 571 C CA . LEU A 1 70 ? 41.217 25.697 24.855 1.00 17.11 669 LEU A CA 1
ATOM 572 C C . LEU A 1 70 ? 41.131 25.033 26.209 1.00 17.19 669 LEU A C 1
ATOM 573 O O . LEU A 1 70 ? 40.148 25.226 26.934 1.00 16.64 669 LEU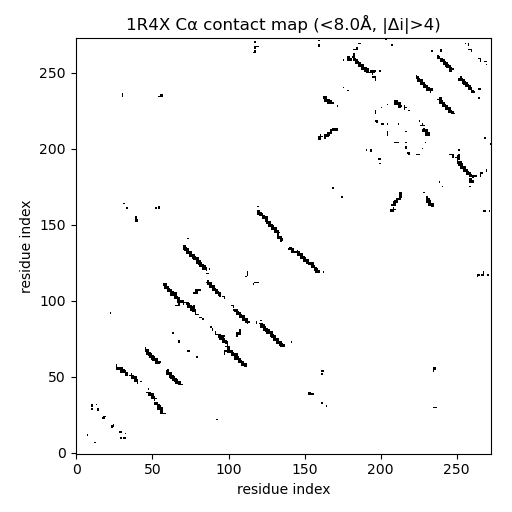 A O 1
ATOM 578 N N . ASN A 1 71 ? 42.177 24.291 26.598 1.00 16.33 670 ASN A N 1
ATOM 579 C CA . ASN A 1 71 ? 42.138 23.532 27.835 1.00 16.85 670 ASN A CA 1
ATOM 580 C C . ASN A 1 71 ? 42.484 24.307 29.104 1.00 17.26 670 ASN A C 1
ATOM 581 O O . ASN A 1 71 ? 42.474 23.743 30.195 1.00 17.93 670 ASN A O 1
ATOM 586 N N . ASP A 1 72 ? 42.790 25.584 28.971 1.00 16.91 671 ASP A N 1
ATOM 587 C CA . ASP A 1 72 ? 43.197 26.402 30.129 1.00 17.27 671 ASP A CA 1
ATOM 588 C C . ASP A 1 72 ? 42.133 27.451 30.497 1.00 16.68 671 ASP A C 1
ATOM 589 O O . ASP A 1 72 ? 42.409 28.421 31.205 1.00 16.05 671 ASP A O 1
ATOM 594 N N . GLN A 1 73 ? 40.934 27.287 29.968 1.00 16.07 672 GLN A N 1
ATOM 595 C CA . GLN A 1 73 ? 39.835 28.159 30.329 1.00 15.73 672 GLN A CA 1
ATOM 596 C C . GLN A 1 73 ? 38.523 27.368 30.292 1.00 15.80 672 GLN A C 1
ATOM 597 O O . GLN A 1 73 ? 38.383 26.368 29.570 1.00 14.08 672 GLN A O 1
ATOM 603 N N . THR A 1 74 ? 37.583 27.843 31.089 1.00 16.21 673 THR A N 1
ATOM 604 C CA . THR A 1 74 ? 36.172 27.524 30.924 1.00 16.80 673 THR A CA 1
ATOM 605 C C . THR A 1 74 ? 35.423 28.823 30.666 1.00 16.25 673 THR A C 1
ATOM 606 O O . THR A 1 74 ? 35.668 29.846 31.336 1.00 16.56 673 THR A O 1
ATOM 610 N N . LEU A 1 75 ? 34.500 28.806 29.715 1.00 14.82 674 LEU A N 1
ATOM 611 C CA . LEU A 1 75 ? 33.698 29.982 29.463 1.00 14.99 674 LEU A CA 1
ATOM 612 C C . LEU A 1 75 ? 32.334 29.808 30.131 1.00 15.22 674 LEU A C 1
ATOM 613 O O . LEU A 1 75 ? 31.799 28.687 30.208 1.00 16.44 674 LEU A O 1
ATOM 618 N N . GLU A 1 76 ? 31.766 30.895 30.616 1.00 14.24 675 GLU A N 1
ATOM 619 C CA . GLU A 1 76 ? 30.432 30.864 31.214 1.00 13.98 675 GLU A CA 1
ATOM 620 C C . GLU A 1 76 ? 29.541 31.952 30.629 1.00 13.16 675 GLU A C 1
ATOM 621 O O . GLU A 1 76 ? 30.035 32.979 30.153 1.00 12.50 675 GLU A O 1
ATOM 627 N N . ASN A 1 77 ? 28.222 31.752 30.719 1.00 13.41 676 ASN A N 1
ATOM 628 C CA . ASN A 1 77 ? 27.262 32.762 30.290 1.00 14.65 676 ASN A CA 1
ATOM 629 C C . ASN A 1 77 ? 27.556 33.266 28.855 1.00 13.33 676 ASN A C 1
ATOM 630 O O . ASN A 1 77 ? 27.760 34.454 28.606 1.00 13.98 676 ASN A O 1
ATOM 635 N N . VAL A 1 78 ? 27.574 32.338 27.912 1.00 12.57 677 VAL A N 1
ATOM 636 C CA . VAL A 1 78 ? 28.005 32.616 26.553 1.00 12.47 677 VAL A CA 1
ATOM 637 C C . VAL A 1 78 ? 26.813 32.898 25.654 1.00 11.84 677 VAL A C 1
ATOM 638 O O . VAL A 1 78 ? 25.850 32.122 25.632 1.00 12.79 677 VAL A O 1
ATOM 642 N N . THR A 1 79 ? 26.856 34.019 24.948 1.00 12.17 678 THR A N 1
ATOM 643 C CA . THR A 1 79 ? 25.877 34.354 23.918 1.00 12.04 678 THR A CA 1
ATOM 644 C C . THR A 1 79 ? 26.605 34.823 22.677 1.00 11.90 678 THR A C 1
ATOM 645 O O . THR A 1 79 ? 27.819 35.113 22.722 1.00 12.39 678 THR A O 1
ATOM 649 N N . VAL A 1 80 ? 25.877 34.858 21.568 1.00 11.02 679 VAL A N 1
ATOM 650 C CA . VAL A 1 80 ? 26.342 35.466 20.331 1.00 11.80 679 VAL A CA 1
ATOM 651 C C . VAL A 1 80 ? 25.448 36.660 20.072 1.00 12.90 679 VAL A C 1
ATOM 652 O O . VAL A 1 80 ? 24.311 36.537 19.629 1.00 11.90 679 VAL A O 1
ATOM 656 N N . GLN A 1 81 ? 25.987 37.845 20.400 1.00 14.21 680 GLN A N 1
ATOM 657 C CA . GLN A 1 81 ? 25.401 39.121 20.108 1.00 15.28 680 GLN A CA 1
ATOM 658 C C . GLN A 1 81 ? 25.310 39.374 18.625 1.00 15.84 680 GLN A C 1
ATOM 659 O O . GLN A 1 81 ? 26.260 39.107 17.887 1.00 17.49 680 GLN A O 1
ATOM 665 N N . MET A 1 82 ? 24.196 39.909 18.181 1.00 14.89 681 MET A N 1
ATOM 666 C CA . MET A 1 82 ? 23.936 40.051 16.754 1.00 15.09 681 MET A CA 1
ATOM 667 C C . MET A 1 82 ? 23.418 41.438 16.492 1.00 16.06 681 MET A C 1
ATOM 668 O O . MET A 1 82 ? 22.468 41.858 17.139 1.00 16.54 681 MET A O 1
ATOM 673 N N . GLU A 1 83 ? 24.016 42.125 15.519 1.00 16.83 682 GLU A N 1
ATOM 674 C CA . GLU A 1 83 ? 23.618 43.474 15.134 1.00 18.77 682 GLU A CA 1
ATOM 675 C C . GLU A 1 83 ? 23.218 43.463 13.652 1.00 17.43 682 GLU A C 1
ATOM 676 O O . GLU A 1 83 ? 24.079 43.241 12.808 1.00 15.51 682 GLU A O 1
ATOM 682 N N . PRO A 1 84 ? 21.940 43.656 13.335 1.00 17.39 683 PRO A N 1
ATOM 683 C CA . PRO A 1 84 ? 21.462 43.561 11.941 1.00 17.87 683 PRO A CA 1
ATOM 684 C C . PRO A 1 84 ? 21.677 44.837 11.102 1.00 19.37 683 PRO A C 1
ATOM 685 O O . PRO A 1 84 ? 21.606 45.935 11.667 1.00 18.14 683 PRO A O 1
ATOM 689 N N . THR A 1 85 ? 21.841 44.676 9.797 1.00 20.82 684 THR A N 1
ATOM 690 C CA . THR A 1 85 ? 21.840 45.813 8.872 1.00 22.93 684 THR A CA 1
ATOM 691 C C . THR A 1 85 ? 20.455 46.306 8.538 1.00 24.72 684 THR A C 1
ATOM 692 O O . THR A 1 85 ? 20.297 47.473 8.190 1.00 25.01 684 THR A O 1
ATOM 696 N N . GLU A 1 86 ? 19.463 45.414 8.622 1.00 25.48 685 GLU A N 1
ATOM 697 C CA . GLU A 1 86 ? 18.078 45.715 8.287 1.00 26.92 685 GLU A CA 1
ATOM 698 C C . GLU A 1 86 ? 17.195 45.520 9.520 1.00 26.88 685 GLU A C 1
ATOM 699 O O . GLU A 1 86 ? 17.710 45.287 10.611 1.00 26.52 685 GLU A O 1
ATOM 705 N N . ALA A 1 87 ? 15.876 45.627 9.336 1.00 25.84 686 ALA A N 1
ATOM 706 C CA . ALA A 1 87 ? 14.931 45.760 10.425 1.00 25.88 686 ALA A CA 1
ATOM 707 C C . ALA A 1 87 ? 14.495 44.433 11.040 1.00 25.04 686 ALA A C 1
ATOM 708 O O . ALA A 1 87 ? 13.317 44.250 11.355 1.00 26.93 686 ALA A O 1
ATOM 710 N N . TYR A 1 88 ? 15.427 43.507 11.190 1.00 23.59 687 TYR A N 1
ATOM 711 C CA . TYR A 1 88 ? 15.268 42.383 12.087 1.00 22.46 687 TYR A CA 1
ATOM 712 C C . TYR A 1 88 ? 15.561 42.988 13.453 1.00 22.53 687 TYR A C 1
ATOM 713 O O . TYR A 1 88 ? 16.367 43.917 13.554 1.00 24.79 687 TYR A O 1
ATOM 722 N N . GLU A 1 89 ? 14.866 42.547 14.480 1.00 20.59 688 GLU A N 1
ATOM 723 C CA . GLU A 1 89 ? 15.027 43.113 15.804 1.00 19.78 688 GLU A CA 1
ATOM 724 C C . GLU A 1 89 ? 15.338 41.992 16.758 1.00 16.92 688 GLU A C 1
ATOM 725 O O . GLU A 1 89 ? 14.532 41.059 16.886 1.00 14.70 688 GLU A O 1
ATOM 731 N N . VAL A 1 90 ? 16.464 42.095 17.472 1.00 16.37 689 VAL A N 1
ATOM 732 C CA . VAL A 1 90 ? 16.842 41.057 18.453 1.00 15.41 689 VAL A CA 1
ATOM 733 C C . VAL A 1 90 ? 15.934 41.176 19.649 1.00 16.29 689 VAL A C 1
ATOM 734 O O . VAL A 1 90 ? 15.815 42.262 20.223 1.00 16.73 689 VAL A O 1
ATOM 738 N N . LEU A 1 91 ? 15.284 40.082 20.033 1.00 14.73 690 LEU A N 1
ATOM 739 C CA . LEU A 1 91 ? 14.384 40.090 21.195 1.00 15.62 690 LEU A CA 1
ATOM 740 C C . LEU A 1 91 ? 14.971 39.474 22.454 1.00 15.67 690 LEU A C 1
ATOM 741 O O . LEU A 1 91 ? 14.695 39.980 23.543 1.00 15.45 690 LEU A O 1
ATOM 755 N N . TYR A 1 93 ? 18.251 36.757 24.189 1.00 13.11 692 TYR A N 1
ATOM 756 C CA . TYR A 1 93 ? 19.442 35.908 24.132 1.00 12.21 692 TYR A CA 1
ATOM 757 C C . TYR A 1 93 ? 19.240 34.824 25.182 1.00 12.96 692 TYR A C 1
ATOM 758 O O . TYR A 1 93 ? 18.908 35.128 26.337 1.00 13.48 692 TYR A O 1
ATOM 767 N N . VAL A 1 94 ? 19.393 33.578 24.770 1.00 10.94 693 VAL A N 1
ATOM 768 C CA . VAL A 1 94 ? 19.444 32.435 25.669 1.00 12.01 693 VAL A CA 1
ATOM 769 C C . VAL A 1 94 ? 20.851 31.874 25.751 1.00 11.72 693 VAL A C 1
ATOM 770 O O . VAL A 1 94 ? 21.327 31.219 24.804 1.00 11.12 693 VAL A O 1
ATOM 774 N N . PRO A 1 95 ? 21.548 32.115 26.860 1.00 12.40 694 PRO A N 1
ATOM 775 C CA . PRO A 1 95 ? 22.967 31.748 26.950 1.00 12.35 694 PRO A CA 1
ATOM 776 C C . PRO A 1 95 ? 23.250 30.285 27.135 1.00 12.77 694 PRO A C 1
ATOM 777 O O . PRO A 1 95 ? 22.382 29.528 27.594 1.00 12.22 694 PRO A O 1
ATOM 781 N N . ALA A 1 96 ? 24.455 29.883 26.747 1.00 12.34 695 ALA A N 1
ATOM 782 C CA . ALA A 1 96 ? 25.006 28.604 27.185 1.00 13.84 695 ALA A CA 1
ATOM 783 C C . ALA A 1 96 ? 25.659 28.865 28.531 1.00 14.47 695 ALA A C 1
ATOM 784 O O . ALA A 1 96 ? 26.566 29.720 28.647 1.00 13.48 695 ALA A O 1
ATOM 786 N N . ARG A 1 97 ? 25.230 28.148 29.557 1.00 15.59 696 ARG A N 1
ATOM 787 C CA . ARG A 1 97 ? 25.692 28.432 30.903 1.00 16.28 696 ARG A CA 1
ATOM 788 C C . ARG A 1 97 ? 27.194 28.141 31.094 1.00 16.61 696 ARG A C 1
ATOM 789 O O . ARG A 1 97 ? 27.867 28.884 31.762 1.00 15.17 696 ARG A O 1
ATOM 797 N N . SER A 1 98 ? 27.704 27.103 30.452 1.00 15.92 697 SER A N 1
ATOM 798 C CA . SER A 1 98 ? 29.061 26.639 30.672 1.00 16.90 697 SER A CA 1
ATOM 799 C C . SER A 1 98 ? 29.619 25.933 29.442 1.00 16.67 697 SER A C 1
ATOM 800 O O . SER A 1 98 ? 28.983 25.001 28.896 1.00 17.23 697 SER A O 1
ATOM 803 N N . LEU A 1 99 ? 30.812 26.377 29.024 1.00 16.16 698 LEU A N 1
ATOM 804 C CA . LEU A 1 99 ? 31.593 25.754 27.952 1.00 15.56 698 LEU A CA 1
ATOM 805 C C . LEU A 1 99 ? 32.960 25.341 28.478 1.00 15.77 698 LEU A C 1
ATOM 806 O O . LEU A 1 99 ? 33.956 26.017 28.219 1.00 15.52 698 LEU A O 1
ATOM 811 N N . PRO A 1 100 ? 33.038 24.218 29.178 1.00 15.66 699 PRO A N 1
ATOM 812 C CA . PRO A 1 100 ? 34.357 23.661 29.508 1.00 16.02 699 PRO A CA 1
ATOM 813 C C . PRO A 1 100 ? 35.086 23.182 28.256 1.00 16.15 699 PRO A C 1
ATOM 814 O O . PRO A 1 100 ? 34.468 22.946 27.225 1.00 15.78 699 PRO A O 1
ATOM 818 N N . TYR A 1 101 ? 36.403 23.053 28.352 1.00 15.99 700 TYR A N 1
ATOM 819 C CA . TYR A 1 101 ? 37.209 22.515 27.276 1.00 15.71 700 TYR A CA 1
ATOM 820 C C . TYR A 1 101 ? 36.565 21.269 26.610 1.00 15.48 700 TYR A C 1
ATOM 821 O O . TYR A 1 101 ? 36.235 20.283 27.279 1.00 14.23 700 TYR A O 1
ATOM 830 N N . ASN A 1 102 ? 36.397 21.359 25.297 1.00 16.50 701 ASN A N 1
ATOM 831 C CA . ASN A 1 102 ? 35.926 20.258 24.447 1.00 18.60 701 ASN A CA 1
ATOM 832 C C . ASN A 1 102 ? 34.540 19.706 24.821 1.00 18.92 701 ASN A C 1
ATOM 833 O O . ASN A 1 102 ? 34.213 18.578 24.452 1.00 19.29 701 ASN A O 1
ATOM 838 N N . GLN A 1 103 ? 33.709 20.503 25.502 1.00 17.98 702 GLN A N 1
ATOM 839 C CA . GLN A 1 103 ? 32.335 20.103 25.829 1.00 18.46 702 GLN A CA 1
ATOM 840 C C . GLN A 1 103 ? 31.361 21.090 25.225 1.00 18.06 702 GLN A C 1
ATOM 841 O O . GLN A 1 103 ? 31.092 22.137 25.837 1.00 16.80 702 GLN A O 1
ATOM 847 N N . PRO A 1 104 ? 30.826 20.778 24.051 1.00 17.73 703 PRO A N 1
ATOM 848 C CA . PRO A 1 104 ? 29.992 21.733 23.309 1.00 17.41 703 PRO A CA 1
ATOM 849 C C . PRO A 1 104 ? 28.730 22.100 24.064 1.00 16.24 703 PRO A C 1
ATOM 850 O O . PRO A 1 104 ? 28.209 21.271 24.841 1.00 14.73 703 PRO A O 1
ATOM 854 N N . GLY A 1 105 ? 28.263 23.330 23.872 1.00 14.47 704 GLY A N 1
ATOM 855 C CA . GLY A 1 105 ? 27.047 23.820 24.460 1.00 14.47 704 GLY A CA 1
ATOM 856 C C . GLY A 1 105 ? 26.347 24.754 23.485 1.00 14.76 704 GLY A C 1
ATOM 857 O O . GLY A 1 105 ? 26.948 25.259 22.513 1.00 17.06 704 GLY A O 1
ATOM 858 N N . THR A 1 106 ? 25.083 24.994 23.723 1.00 12.79 705 THR A N 1
ATOM 859 C CA . THR A 1 106 ? 24.252 25.687 22.743 1.00 12.95 705 THR A CA 1
ATOM 860 C C . THR A 1 106 ? 23.735 26.986 23.328 1.00 12.72 705 THR A C 1
ATOM 861 O O . THR A 1 106 ? 23.297 27.021 24.478 1.00 12.08 705 THR A O 1
ATOM 865 N N . CYS A 1 107 ? 23.844 28.065 22.556 1.00 11.60 706 CYS A N 1
ATOM 866 C CA . CYS A 1 107 ? 23.149 29.301 22.889 1.00 11.32 706 CYS A CA 1
ATOM 867 C C . CYS A 1 107 ? 22.233 29.711 21.738 1.00 10.63 706 CYS A C 1
ATOM 868 O O . CYS A 1 107 ? 22.309 29.175 20.631 1.00 10.59 706 CYS A O 1
ATOM 871 N N . TYR A 1 108 ? 21.300 30.608 22.015 1.00 9.58 707 TYR A N 1
ATOM 872 C CA . TYR A 1 108 ? 20.349 31.065 21.012 1.00 9.14 707 TYR A CA 1
ATOM 873 C C . TYR A 1 108 ? 20.146 32.573 21.012 1.00 10.55 707 TYR A C 1
ATOM 874 O O . TYR A 1 108 ? 20.214 33.210 22.050 1.00 10.59 707 TYR A O 1
ATOM 883 N N . THR A 1 109 ? 19.831 33.110 19.836 1.00 10.31 708 THR A N 1
ATOM 884 C CA . THR A 1 109 ? 19.386 34.475 19.673 1.00 10.65 708 THR A CA 1
ATOM 885 C C . THR A 1 109 ? 18.063 34.480 18.944 1.00 10.60 708 THR A C 1
ATOM 886 O O . THR A 1 109 ? 17.909 33.873 17.884 1.00 9.43 708 THR A O 1
ATOM 890 N N . LEU A 1 110 ? 17.078 35.124 19.546 1.00 10.91 709 LEU A N 1
ATOM 891 C CA . LEU A 1 110 ? 15.744 35.260 18.989 1.00 10.31 709 LEU A CA 1
ATOM 892 C C . LEU A 1 110 ? 15.568 36.622 18.359 1.00 11.51 709 LEU A C 1
ATOM 893 O O . LEU A 1 110 ? 15.826 37.642 18.998 1.00 11.06 709 LEU A O 1
ATOM 898 N N . VAL A 1 111 ? 15.097 36.662 17.121 1.00 11.93 710 VAL A N 1
ATOM 899 C CA . VAL A 1 111 ? 14.838 37.931 16.432 1.00 13.35 710 VAL A CA 1
ATOM 900 C C . VAL A 1 111 ? 13.450 37.943 15.836 1.00 14.27 710 VAL A C 1
ATOM 901 O O . VAL A 1 111 ? 12.934 36.886 15.417 1.00 13.19 710 VAL A O 1
ATOM 905 N N . ALA A 1 112 ? 12.836 39.130 15.772 1.00 14.39 711 ALA A N 1
ATOM 906 C CA . ALA A 1 112 ? 11.602 39.334 15.030 1.00 15.33 711 ALA A CA 1
ATOM 907 C C . ALA A 1 112 ? 11.919 39.635 13.580 1.00 16.27 711 ALA A C 1
ATOM 908 O O . ALA A 1 112 ? 12.894 40.327 13.295 1.00 15.65 711 ALA A O 1
ATOM 910 N N . LEU A 1 113 ? 11.053 39.171 12.693 1.00 17.60 712 LEU A N 1
ATOM 911 C CA . LEU A 1 113 ? 11.183 39.408 11.266 1.00 18.94 712 LEU A CA 1
ATOM 912 C C . LEU A 1 113 ? 10.684 40.830 10.955 1.00 21.99 712 LEU A C 1
ATOM 913 O O . LEU A 1 113 ? 9.965 41.425 11.766 1.00 21.25 712 LEU A O 1
ATOM 918 N N . PRO A 1 114 ? 11.156 41.425 9.858 1.00 24.13 713 PRO A N 1
ATOM 919 C CA . PRO A 1 114 ? 10.777 42.812 9.545 1.00 26.79 713 PRO A CA 1
ATOM 920 C C . PRO A 1 114 ? 9.259 42.980 9.439 1.00 28.81 713 PRO A C 1
ATOM 921 O O . PRO A 1 114 ? 8.625 42.188 8.726 1.00 29.22 713 PRO A O 1
ATOM 925 N N . LYS A 1 115 ? 8.731 43.954 10.179 1.00 32.03 714 LYS A N 1
ATOM 926 C CA . LYS A 1 115 ? 7.295 44.274 10.260 1.00 35.17 714 LYS A CA 1
ATOM 927 C C . LYS A 1 115 ? 6.907 45.415 9.325 1.00 35.18 714 LYS A C 1
ATOM 928 O O . LYS A 1 115 ? 6.019 45.273 8.496 1.00 35.33 714 LYS A O 1
ATOM 934 N N . GLU A 1 116 ? 7.566 46.549 9.497 1.00 35.77 715 GLU A N 1
ATOM 935 C CA . GLU A 1 116 ? 7.245 47.754 8.726 1.00 37.11 715 GLU A CA 1
ATOM 936 C C . GLU A 1 116 ? 7.428 47.565 7.198 1.00 36.23 715 GLU A C 1
ATOM 937 O O . GLU A 1 116 ? 6.539 47.927 6.429 1.00 36.64 715 GLU A O 1
ATOM 943 N N . ASP A 1 117 ? 8.548 46.984 6.771 1.00 35.45 716 ASP A N 1
ATOM 944 C CA . ASP A 1 117 ? 8.742 46.622 5.361 1.00 34.63 716 ASP A CA 1
ATOM 945 C C . ASP A 1 117 ? 9.037 45.124 5.226 1.00 32.58 716 ASP A C 1
ATOM 946 O O . ASP A 1 117 ? 10.202 44.720 5.233 1.00 31.65 716 ASP A O 1
ATOM 951 N N . PRO A 1 118 ? 7.983 44.322 5.116 1.00 30.79 717 PRO A N 1
ATOM 952 C CA . PRO A 1 118 ? 8.127 42.867 5.197 1.00 30.39 717 PRO A CA 1
ATOM 953 C C . PRO A 1 118 ? 8.843 42.233 3.998 1.00 29.51 717 PRO A C 1
ATOM 954 O O . PRO A 1 118 ? 9.189 41.055 4.088 1.00 28.48 717 PRO A O 1
ATOM 958 N N . THR A 1 119 ? 9.078 42.983 2.925 1.00 28.69 718 THR A N 1
ATOM 959 C CA . THR A 1 119 ? 9.860 42.450 1.787 1.00 29.45 718 THR A CA 1
ATOM 960 C C . THR A 1 119 ? 11.364 42.481 2.004 1.00 29.86 718 THR A C 1
ATOM 961 O O . THR A 1 119 ? 12.117 41.926 1.226 1.00 30.65 718 THR A O 1
ATOM 965 N N . ALA A 1 120 ? 11.807 43.109 3.088 1.00 30.22 719 ALA A N 1
ATOM 966 C CA . ALA A 1 120 ? 13.229 43.287 3.362 1.00 30.49 719 ALA A CA 1
ATOM 967 C C . ALA A 1 120 ? 13.864 42.073 4.053 1.00 30.02 719 ALA A C 1
ATOM 968 O O . ALA A 1 120 ? 14.300 42.149 5.216 1.00 30.17 719 ALA A O 1
ATOM 970 N N . VAL A 1 121 ? 13.962 40.962 3.318 1.00 27.83 720 VAL A N 1
ATOM 971 C CA . VAL A 1 121 ? 14.340 39.699 3.918 1.00 25.77 720 VAL A CA 1
ATOM 972 C C . VAL A 1 121 ? 15.855 39.528 3.973 1.00 24.54 720 VAL A C 1
ATOM 973 O O . VAL A 1 121 ? 16.356 38.774 4.802 1.00 25.12 720 VAL A O 1
ATOM 977 N N . ALA A 1 122 ? 16.577 40.211 3.103 1.00 22.80 721 ALA A N 1
ATOM 978 C CA . ALA A 1 122 ? 18.030 40.182 3.113 1.00 22.61 721 ALA A CA 1
ATOM 979 C C . ALA A 1 122 ? 18.521 40.963 4.319 1.00 22.04 721 ALA A C 1
ATOM 980 O O . ALA A 1 122 ? 18.047 42.090 4.578 1.00 22.19 721 ALA A O 1
ATOM 982 N N . CYS A 1 123 ? 19.447 40.371 5.058 1.00 19.98 722 CYS A N 1
ATOM 983 C CA . CYS A 1 123 ? 19.998 41.023 6.259 1.00 19.52 722 CYS A CA 1
ATOM 984 C C . CYS A 1 123 ? 21.349 40.432 6.586 1.00 18.52 722 CYS A C 1
ATOM 985 O O . CYS A 1 123 ? 21.535 39.225 6.514 1.00 18.22 722 CYS A O 1
ATOM 988 N N . THR A 1 124 ? 22.294 41.288 6.965 1.00 16.97 723 THR A N 1
ATOM 989 C CA . THR A 1 124 ? 23.578 40.842 7.439 1.00 16.88 723 THR A CA 1
ATOM 990 C C . THR A 1 124 ? 23.670 41.134 8.917 1.00 16.77 723 THR A C 1
ATOM 991 O O . THR A 1 124 ? 23.273 42.208 9.340 1.00 16.75 723 THR A O 1
ATOM 995 N N . PHE A 1 125 ? 24.134 40.167 9.696 1.00 15.66 724 PHE A N 1
ATOM 996 C CA . PHE A 1 125 ? 24.274 40.342 11.136 1.00 16.33 724 PHE A CA 1
ATOM 997 C C . PHE A 1 125 ? 25.746 40.333 11.458 1.00 17.13 724 PHE A C 1
ATOM 998 O O . PHE A 1 125 ? 26.420 39.364 11.108 1.00 16.75 724 PHE A O 1
ATOM 1006 N N . SER A 1 126 ? 26.241 41.392 12.120 1.00 16.63 725 SER A N 1
ATOM 1007 C CA . SER A 1 126 ? 27.538 41.341 12.776 1.00 18.21 725 SER A CA 1
ATOM 1008 C C . SER A 1 126 ? 27.382 40.510 14.030 1.00 17.17 725 SER A C 1
ATOM 1009 O O . SER A 1 126 ? 26.426 40.704 14.768 1.00 17.98 725 SER A O 1
ATOM 1012 N N . CYS A 1 127 ? 28.292 39.577 14.247 1.00 16.44 726 CYS A N 1
ATOM 1013 C CA . CYS A 1 127 ? 28.171 38.579 15.334 1.00 15.82 726 CYS A CA 1
ATOM 1014 C C . CYS A 1 127 ? 29.386 38.670 16.242 1.00 16.21 726 CYS A C 1
ATOM 1015 O O . CYS A 1 127 ? 30.521 38.761 15.756 1.00 15.56 726 CYS A O 1
ATOM 1018 N N . MET A 1 128 ? 29.156 38.617 17.549 1.00 15.23 727 MET A N 1
ATOM 1019 C CA . MET A 1 128 ? 30.234 38.677 18.526 1.00 16.07 727 MET A CA 1
ATOM 1020 C C . MET A 1 128 ? 29.884 37.757 19.672 1.00 14.75 727 MET A C 1
ATOM 1021 O O . MET A 1 128 ? 28.854 37.928 20.266 1.00 14.07 727 MET A O 1
ATOM 1026 N N . MET A 1 129 ? 30.755 36.818 19.985 1.00 14.54 728 MET A N 1
ATOM 1027 C CA . MET A 1 129 ? 30.601 36.012 21.181 1.00 15.56 728 MET A CA 1
ATOM 1028 C C . MET A 1 129 ? 30.851 36.890 22.379 1.00 16.26 728 MET A C 1
ATOM 1029 O O . MET A 1 129 ? 31.809 37.653 22.382 1.00 17.19 728 MET A O 1
ATOM 1034 N N . LYS A 1 130 ? 30.008 36.783 23.386 1.00 15.60 729 LYS A N 1
ATOM 1035 C CA . LYS A 1 130 ? 30.173 37.468 24.668 1.00 16.39 729 LYS A CA 1
ATOM 1036 C C . LYS A 1 130 ? 30.118 36.402 25.772 1.00 15.29 729 LYS A C 1
ATOM 1037 O O . LYS A 1 130 ? 29.320 35.454 25.716 1.00 14.88 729 LYS A O 1
ATOM 1043 N N . PHE A 1 131 ? 30.989 36.529 26.747 1.00 14.06 730 PHE A N 1
ATOM 1044 C CA . PHE A 1 131 ? 31.201 35.450 27.707 1.00 13.88 730 PHE A CA 1
ATOM 1045 C C . PHE A 1 131 ? 32.022 35.910 28.899 1.00 13.80 730 PHE A C 1
ATOM 1046 O O . PHE A 1 131 ? 32.686 36.951 28.850 1.00 14.25 730 PHE A O 1
ATOM 1054 N N . THR A 1 132 ? 31.952 35.127 29.951 1.00 14.83 731 THR A N 1
ATOM 1055 C CA . THR A 1 132 ? 32.854 35.210 31.095 1.00 15.95 731 THR A CA 1
ATOM 1056 C C . THR A 1 132 ? 33.948 34.138 30.935 1.00 16.07 731 THR A C 1
ATOM 1057 O O . THR A 1 132 ? 33.660 32.988 30.603 1.00 16.24 731 THR A O 1
ATOM 1061 N N . VAL A 1 133 ? 35.199 34.542 31.139 1.00 15.56 732 VAL A N 1
ATOM 1062 C CA . VAL A 1 133 ? 36.350 33.646 31.123 1.00 15.13 732 VAL A CA 1
ATOM 1063 C C . VAL A 1 133 ? 36.734 33.318 32.547 1.00 15.19 732 VAL A C 1
ATOM 1064 O O . VAL A 1 133 ? 36.918 34.215 33.384 1.00 14.78 732 VAL A O 1
ATOM 1068 N N . LYS A 1 134 ? 36.897 32.050 32.820 1.00 14.73 733 LYS A N 1
ATOM 1069 C CA . LYS A 1 134 ? 37.498 31.595 34.056 1.00 16.68 733 LYS A CA 1
ATOM 1070 C C . LYS A 1 134 ? 38.725 30.738 33.711 1.00 16.33 733 LYS A C 1
ATOM 1071 O O . LYS A 1 134 ? 38.625 29.734 32.998 1.00 15.84 733 LYS A O 1
ATOM 1077 N N . ASP A 1 135 ? 39.887 31.140 34.216 1.00 16.88 734 ASP A N 1
ATOM 1078 C CA . ASP A 1 135 ? 41.119 30.400 34.001 1.00 16.66 734 ASP A CA 1
ATOM 1079 C C . ASP A 1 135 ? 41.017 29.045 34.695 1.00 18.39 734 ASP A C 1
ATOM 1080 O O . ASP A 1 135 ? 40.536 28.952 35.816 1.00 18.05 734 ASP A O 1
ATOM 1085 N N . CYS A 1 136 ? 41.486 27.994 34.056 1.00 21.22 735 CYS A N 1
ATOM 1086 C CA . CYS A 1 136 ? 41.651 26.735 34.774 1.00 24.44 735 CYS A CA 1
ATOM 1087 C C . CYS A 1 136 ? 42.916 26.006 34.382 1.00 26.38 735 CYS A C 1
ATOM 1088 O O . CYS A 1 136 ? 43.493 26.243 33.327 1.00 25.29 735 CYS A O 1
ATOM 1091 N N . ASP A 1 137 ? 43.367 25.145 35.280 1.00 29.43 736 ASP A N 1
ATOM 1092 C CA . ASP A 1 137 ? 44.615 24.422 35.102 1.00 32.74 736 ASP A CA 1
ATOM 1093 C C . ASP A 1 137 ? 44.337 23.229 34.213 1.00 34.11 736 ASP A C 1
ATOM 1094 O O . ASP A 1 137 ? 43.467 22.431 34.539 1.00 35.21 736 ASP A O 1
ATOM 1099 N N . PRO A 1 138 ? 45.040 23.101 33.094 1.00 36.86 737 PRO A N 1
ATOM 1100 C CA . PRO A 1 138 ? 44.777 22.013 32.139 1.00 39.09 737 PRO A CA 1
ATOM 1101 C C . PRO A 1 138 ? 44.911 20.601 32.726 1.00 41.92 737 PRO A C 1
ATOM 1102 O O . PRO A 1 138 ? 44.199 19.683 32.296 1.00 42.92 737 PRO A O 1
ATOM 1106 N N . THR A 1 139 ? 45.815 20.440 33.691 1.00 44.45 738 THR A N 1
ATOM 1107 C CA . THR A 1 139 ? 46.140 19.124 34.246 1.00 46.46 738 THR A CA 1
ATOM 1108 C C . THR A 1 139 ? 45.342 18.824 35.530 1.00 47.67 738 THR A C 1
ATOM 1109 O O . THR A 1 139 ? 44.893 17.692 35.737 1.00 48.28 738 THR A O 1
ATOM 1113 N N . THR A 1 140 ? 45.128 19.837 36.369 1.00 48.79 739 THR A N 1
ATOM 1114 C CA . THR A 1 140 ? 44.434 19.638 37.651 1.00 49.48 739 THR A CA 1
ATOM 1115 C C . THR A 1 140 ? 42.912 19.845 37.568 1.00 49.18 739 THR A C 1
ATOM 1116 O O . THR A 1 140 ? 42.179 19.476 38.486 1.00 49.58 739 THR A O 1
ATOM 1120 N N . GLY A 1 141 ? 42.437 20.431 36.471 1.00 48.89 740 GLY A N 1
ATOM 1121 C CA . GLY A 1 141 ? 41.060 20.891 36.388 1.00 48.22 740 GLY A CA 1
ATOM 1122 C C . GLY A 1 141 ? 40.710 22.086 37.279 1.00 47.26 740 GLY A C 1
ATOM 1123 O O . GLY A 1 141 ? 39.629 22.649 37.121 1.00 47.39 740 GLY A O 1
ATOM 1124 N N . GLU A 1 142 ? 41.605 22.486 38.188 1.00 45.91 741 GLU A N 1
ATOM 1125 C CA . GLU A 1 142 ? 41.325 23.561 39.149 1.00 45.26 741 GLU A CA 1
ATOM 1126 C C . GLU A 1 142 ? 40.941 24.872 38.432 1.00 43.42 741 GLU A C 1
ATOM 1127 O O . GLU A 1 142 ? 41.675 25.346 37.580 1.00 41.89 741 GLU A O 1
ATOM 1133 N N . THR A 1 143 ? 39.791 25.434 38.808 1.00 41.21 742 THR A N 1
ATOM 1134 C CA . THR A 1 143 ? 39.265 26.655 38.213 1.00 40.12 742 THR A CA 1
ATOM 1135 C C . THR A 1 143 ? 39.382 27.844 39.172 1.00 39.23 742 THR A C 1
ATOM 1136 O O . THR A 1 143 ? 39.203 27.704 40.384 1.00 37.83 742 THR A O 1
ATOM 1140 N N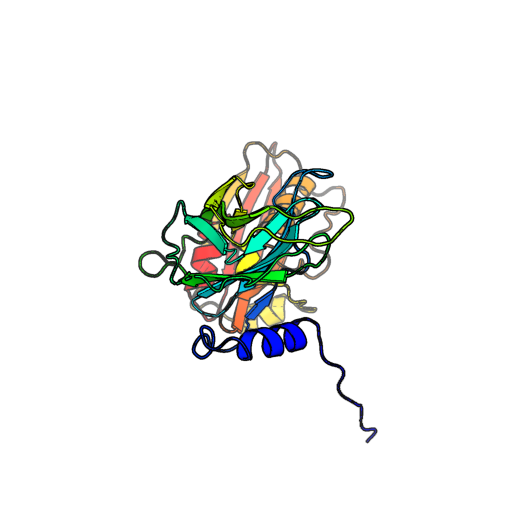 . ASP A 1 144 ? 39.730 29.006 38.624 1.00 38.28 743 ASP A N 1
ATOM 1141 C CA . ASP A 1 144 ? 39.819 30.249 39.398 1.00 38.02 743 ASP A CA 1
ATOM 1142 C C . ASP A 1 144 ? 38.451 30.910 39.311 1.00 37.83 743 ASP A C 1
ATOM 1143 O O . ASP A 1 144 ? 38.046 31.350 38.237 1.00 37.33 743 ASP A O 1
ATOM 1148 N N . ASP A 1 145 ? 37.748 30.992 40.429 1.00 37.41 744 ASP A N 1
ATOM 1149 C CA . ASP A 1 145 ? 36.371 31.478 40.405 1.00 38.27 744 ASP A CA 1
ATOM 1150 C C . ASP A 1 145 ? 36.215 32.992 40.161 1.00 36.41 744 ASP A C 1
ATOM 1151 O O . ASP A 1 145 ? 35.084 33.462 40.080 1.00 36.99 744 ASP A O 1
ATOM 1156 N N . GLU A 1 146 ? 37.312 33.749 40.056 1.00 34.25 745 GLU A N 1
ATOM 1157 C CA . GLU A 1 146 ? 37.238 35.183 39.754 1.00 33.58 745 GLU A CA 1
ATOM 1158 C C . GLU A 1 146 ? 37.334 35.376 38.230 1.00 31.43 745 GLU A C 1
ATOM 1159 O O . GLU A 1 146 ? 38.428 35.514 37.655 1.00 30.85 745 GLU A O 1
ATOM 1165 N N . GLY A 1 147 ? 36.188 35.347 37.572 1.00 27.98 746 GLY A N 1
ATOM 1166 C CA . GLY A 1 147 ? 36.181 35.461 36.127 1.00 26.33 746 GLY A CA 1
ATOM 1167 C C . GLY A 1 147 ? 36.188 36.891 35.637 1.00 24.77 746 GLY A C 1
ATOM 1168 O O . GLY A 1 147 ? 36.106 37.849 36.431 1.00 24.13 746 GLY A O 1
ATOM 1169 N N . TYR A 1 148 ? 36.351 37.049 34.334 1.00 21.70 747 TYR A N 1
ATOM 1170 C CA . TYR A 1 148 ? 36.262 38.366 33.718 1.00 21.63 747 TYR A CA 1
ATOM 1171 C C . TYR A 1 148 ? 35.519 38.291 32.393 1.00 21.35 747 TYR A C 1
ATOM 1172 O O . TYR A 1 148 ? 35.517 37.242 31.721 1.00 20.64 747 TYR A O 1
ATOM 1181 N N . GLU A 1 149 ? 34.875 39.391 32.025 1.00 20.79 748 GLU A N 1
ATOM 1182 C CA . GLU A 1 149 ? 34.133 39.425 30.773 1.00 21.32 748 GLU A CA 1
ATOM 1183 C C . GLU A 1 149 ? 35.086 39.601 29.603 1.00 21.02 748 GLU A C 1
ATOM 1184 O O . GLU A 1 149 ? 36.085 40.340 29.675 1.00 19.22 748 GLU A O 1
ATOM 1190 N N . ASP A 1 150 ? 34.787 38.894 28.516 1.00 19.44 749 ASP A N 1
ATOM 1191 C CA . ASP A 1 150 ? 35.514 39.056 27.270 1.00 20.02 749 ASP A CA 1
ATOM 1192 C C . ASP A 1 150 ? 34.574 38.814 2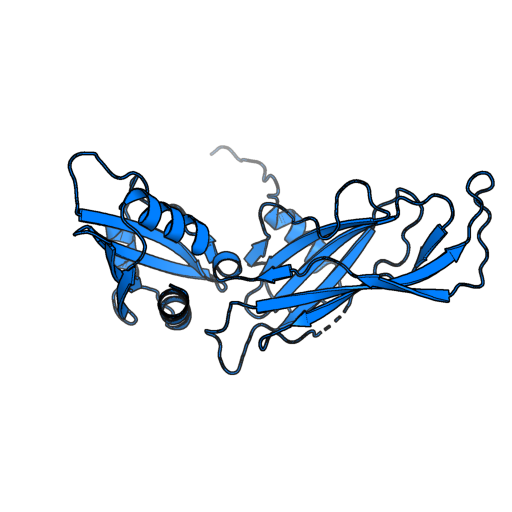6.091 1.00 18.66 749 ASP A C 1
ATOM 1193 O O . ASP A 1 150 ? 33.382 38.514 26.266 1.00 16.33 749 ASP A O 1
ATOM 1198 N N . GLU A 1 151 ? 35.102 39.059 24.901 1.00 19.27 750 GLU A N 1
ATOM 1199 C CA . GLU A 1 151 ? 34.366 38.935 23.648 1.00 18.68 750 GLU A CA 1
ATOM 1200 C C . GLU A 1 151 ? 35.264 38.396 22.569 1.00 19.00 750 GLU A C 1
ATOM 1201 O O . GLU A 1 151 ? 36.486 38.330 22.724 1.00 17.87 750 GLU A O 1
ATOM 1207 N N . TYR A 1 152 ? 34.640 37.927 21.495 1.00 16.77 751 TYR A N 1
ATOM 1208 C CA . TYR A 1 152 ? 35.385 37.364 20.380 1.00 17.21 751 TYR A CA 1
ATOM 1209 C C . TYR A 1 152 ? 34.561 37.562 19.119 1.00 17.25 751 TYR A C 1
ATOM 1210 O O . TYR A 1 152 ? 33.388 37.145 19.017 1.00 15.95 751 TYR A O 1
ATOM 1219 N N . VAL A 1 153 ? 35.178 38.240 18.162 1.00 17.53 752 VAL A N 1
ATOM 1220 C CA . VAL A 1 153 ? 34.520 38.607 16.910 1.00 18.16 752 VAL A CA 1
ATOM 1221 C C . VAL A 1 153 ? 34.388 37.383 16.014 1.00 16.71 752 VAL A C 1
ATOM 1222 O O . VAL A 1 153 ? 35.344 36.641 15.794 1.00 17.17 752 VAL A O 1
ATOM 1226 N N . LEU A 1 154 ? 33.188 37.183 15.489 1.00 15.90 753 LEU A N 1
ATOM 1227 C CA . LEU A 1 154 ? 32.891 36.088 14.586 1.00 15.23 753 LEU A CA 1
ATOM 1228 C C . LEU A 1 154 ? 32.678 36.613 13.196 1.00 15.28 753 LEU A C 1
ATOM 1229 O O . LEU A 1 154 ? 32.583 37.815 12.993 1.00 15.43 753 LEU A O 1
ATOM 1234 N N . GLU A 1 155 ? 32.585 35.690 12.237 1.00 16.65 754 GLU A N 1
ATOM 1235 C CA . GLU A 1 155 ? 32.180 36.031 10.894 1.00 17.73 754 GLU A CA 1
ATOM 1236 C C . GLU A 1 155 ? 30.741 36.535 10.904 1.00 17.59 754 GLU A C 1
ATOM 1237 O O . GLU A 1 155 ? 29.949 36.122 11.749 1.00 16.22 754 GLU A O 1
ATOM 1243 N N . ASP A 1 156 ? 30.428 37.425 9.962 1.00 16.87 755 ASP A N 1
ATOM 1244 C CA . ASP A 1 156 ? 29.074 37.893 9.730 1.00 17.75 755 ASP A CA 1
ATOM 1245 C C . ASP A 1 156 ? 28.196 36.716 9.312 1.00 18.03 755 ASP A C 1
ATOM 1246 O O . ASP A 1 156 ? 28.685 35.754 8.690 1.00 17.72 755 ASP A O 1
ATOM 1251 N N . LEU A 1 157 ? 26.910 36.794 9.652 1.00 18.15 756 LEU A N 1
ATOM 1252 C CA . LEU A 1 157 ? 25.925 35.812 9.244 1.00 17.96 756 LEU A CA 1
ATOM 1253 C C . LEU A 1 157 ? 24.966 36.481 8.285 1.00 17.83 756 LEU A C 1
ATOM 1254 O O . LEU A 1 157 ? 24.418 37.569 8.578 1.00 17.77 756 LEU A O 1
ATOM 1259 N N . GLU A 1 158 ? 24.748 35.852 7.143 1.00 16.89 757 GLU A N 1
ATOM 1260 C CA . GLU A 1 158 ? 23.799 36.361 6.154 1.00 18.02 757 GLU A CA 1
ATOM 1261 C C . GLU A 1 158 ? 22.483 35.590 6.207 1.00 16.43 757 GLU A C 1
ATOM 1262 O O . GLU A 1 158 ? 22.492 34.378 6.305 1.00 16.38 757 GLU A O 1
ATOM 1268 N N . VAL A 1 159 ? 21.388 36.316 6.166 1.00 15.57 758 VAL A N 1
ATOM 1269 C CA . VAL A 1 159 ? 20.061 35.773 5.964 1.00 16.23 758 VAL A CA 1
ATOM 1270 C C . VAL A 1 159 ? 19.561 36.268 4.610 1.00 16.56 758 VAL A C 1
ATOM 1271 O O . VAL A 1 159 ? 19.729 37.466 4.276 1.00 15.92 758 VAL A O 1
ATOM 1275 N N . THR A 1 160 ? 18.979 35.363 3.827 1.00 15.61 759 THR A N 1
ATOM 1276 C CA . THR A 1 160 ? 18.410 35.715 2.520 1.00 15.90 759 THR A CA 1
ATOM 1277 C C . THR A 1 160 ? 16.999 35.185 2.368 1.00 15.92 759 THR A C 1
ATOM 1278 O O . THR A 1 160 ? 16.500 34.442 3.209 1.00 13.74 759 THR A O 1
ATOM 1282 N N . VAL A 1 161 ? 16.392 35.519 1.240 1.00 15.62 760 VAL A N 1
ATOM 1283 C CA . VAL A 1 161 ? 15.107 34.993 0.852 1.00 15.62 760 VAL A CA 1
ATOM 1284 C C . VAL A 1 161 ? 15.018 33.456 1.020 1.00 14.31 760 VAL A C 1
ATOM 1285 O O . VAL A 1 161 ? 13.970 32.948 1.410 1.00 13.25 760 VAL A O 1
ATOM 1289 N N . ALA A 1 162 ? 16.082 32.732 0.718 1.00 13.29 761 ALA A N 1
ATOM 1290 C CA . ALA A 1 162 ? 16.065 31.254 0.812 1.00 12.84 761 ALA A CA 1
ATOM 1291 C C . ALA A 1 162 ? 15.762 30.745 2.238 1.00 13.56 761 ALA A C 1
ATOM 1292 O O . ALA A 1 162 ? 15.268 29.628 2.418 1.00 11.79 761 ALA A O 1
ATOM 1294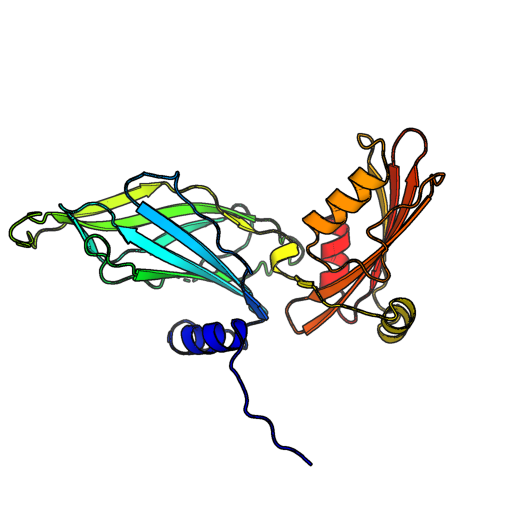 N N . ASP A 1 163 ? 16.014 31.596 3.251 1.00 12.21 762 ASP A N 1
ATOM 1295 C CA . ASP A 1 163 ? 15.706 31.230 4.621 1.00 12.76 762 ASP A CA 1
ATOM 1296 C C . ASP A 1 163 ? 14.234 31.312 4.962 1.00 12.28 762 ASP A C 1
ATOM 1297 O O . ASP A 1 163 ? 13.824 30.826 6.008 1.00 11.61 762 ASP A O 1
ATOM 1302 N N . HIS A 1 164 ? 13.445 31.942 4.102 1.00 11.93 763 HIS A N 1
ATOM 1303 C CA . HIS A 1 164 ? 12.031 32.142 4.333 1.00 12.52 763 HIS A CA 1
ATOM 1304 C C . HIS A 1 164 ? 11.161 31.190 3.512 1.00 12.91 763 HIS A C 1
ATOM 1305 O O . HIS A 1 164 ? 9.957 31.253 3.584 1.00 14.33 763 HIS A O 1
ATOM 1312 N N . ILE A 1 165 ? 11.799 30.318 2.748 1.00 13.43 764 ILE A N 1
ATOM 1313 C CA . ILE A 1 165 ? 11.140 29.404 1.844 1.00 13.23 764 ILE A CA 1
ATOM 1314 C C . ILE A 1 165 ? 11.669 28.004 2.044 1.00 13.12 764 ILE A C 1
ATOM 1315 O O . ILE A 1 165 ? 12.895 27.820 2.205 1.00 14.36 764 ILE A O 1
ATOM 1320 N N . GLN A 1 166 ? 10.744 27.016 2.082 1.00 13.31 765 GLN A N 1
ATOM 1321 C CA . GLN A 1 166 ? 11.077 25.588 2.082 1.00 14.77 765 GLN A CA 1
ATOM 1322 C C . GLN A 1 166 ? 10.800 25.038 0.674 1.00 15.43 765 GLN A C 1
ATOM 1323 O O . GLN A 1 166 ? 9.688 25.126 0.171 1.00 14.07 765 GLN A O 1
ATOM 1329 N N . LYS A 1 167 ? 11.815 24.457 0.063 1.00 16.56 766 LYS A N 1
ATOM 1330 C CA . LYS A 1 167 ? 11.647 23.885 -1.267 1.00 18.42 766 LYS A CA 1
ATOM 1331 C C . LYS A 1 167 ? 10.659 22.737 -1.204 1.00 17.93 766 LYS A C 1
ATOM 1332 O O . LYS A 1 167 ? 10.556 22.084 -0.181 1.00 16.69 766 LYS A O 1
ATOM 1338 N N . VAL A 1 168 ? 9.874 22.555 -2.268 1.00 17.88 767 VAL A N 1
ATOM 1339 C CA . VAL A 1 168 ? 8.874 21.483 -2.316 1.00 18.62 767 VAL A CA 1
ATOM 1340 C C . VAL A 1 168 ? 8.772 20.987 -3.761 1.00 19.39 767 VAL A C 1
ATOM 1341 O O . VAL A 1 168 ? 8.817 21.781 -4.687 1.00 16.65 767 VAL A O 1
ATOM 1345 N N . MET A 1 169 ? 8.669 19.683 -3.942 1.00 20.92 768 MET A N 1
ATOM 1346 C CA . MET A 1 169 ? 8.499 19.143 -5.307 1.00 22.43 768 MET A CA 1
ATOM 1347 C C . MET A 1 169 ? 7.068 19.282 -5.760 1.00 21.69 768 MET A C 1
ATOM 1348 O O . MET A 1 169 ? 6.126 19.151 -4.980 1.00 22.49 768 MET A O 1
ATOM 1353 N N . LYS A 1 170 ? 6.916 19.608 -7.029 1.00 20.35 769 LYS A N 1
ATOM 1354 C CA . LYS A 1 170 ? 5.640 19.530 -7.707 1.00 19.15 769 LYS A CA 1
ATOM 1355 C C . LYS A 1 170 ? 5.939 18.697 -8.968 1.00 19.94 769 LYS A C 1
ATOM 1356 O O . LYS A 1 170 ? 6.794 19.069 -9.787 1.00 19.52 769 LYS A O 1
ATOM 1362 N N . LEU A 1 171 ? 5.279 17.556 -9.096 1.00 19.64 770 LEU A N 1
ATOM 1363 C CA . LEU A 1 171 ? 5.400 16.745 -10.331 1.00 20.64 770 LEU A CA 1
ATOM 1364 C C . LEU A 1 171 ? 4.650 17.341 -11.515 1.00 20.81 770 LEU A C 1
ATOM 1365 O O . LEU A 1 171 ? 5.043 17.102 -12.645 1.00 21.91 770 LEU A O 1
ATOM 1370 N N . ASN A 1 172 ? 3.596 18.099 -11.252 1.00 20.46 771 ASN A N 1
ATOM 1371 C CA . ASN A 1 172 ? 2.820 18.808 -12.265 1.00 20.79 771 ASN A CA 1
ATOM 1372 C C . ASN A 1 172 ? 2.734 20.285 -11.902 1.00 19.19 771 ASN A C 1
ATOM 1373 O O . ASN A 1 172 ? 1.828 20.744 -11.192 1.00 17.86 771 ASN A O 1
ATOM 1378 N N . PHE A 1 173 ? 3.694 21.036 -12.421 1.00 19.07 772 PHE A N 1
ATOM 1379 C CA . PHE A 1 173 ? 3.794 22.448 -12.065 1.00 18.95 772 PHE A CA 1
ATOM 1380 C C . PHE A 1 173 ? 2.570 23.216 -12.535 1.00 19.37 772 PHE A C 1
ATOM 1381 O O . PHE A 1 173 ? 2.020 24.032 -11.799 1.00 18.68 772 PHE A O 1
ATOM 1389 N N . GLU A 1 174 ? 2.132 22.948 -13.759 1.00 20.82 773 GLU A N 1
ATOM 1390 C CA . GLU A 1 174 ? 0.982 23.670 -14.313 1.00 22.20 773 GLU A CA 1
ATOM 1391 C C . GLU A 1 174 ? -0.271 23.477 -13.442 1.00 21.26 773 GLU A C 1
ATOM 1392 O O . GLU A 1 174 ? -0.999 24.419 -13.253 1.00 21.80 773 GLU A O 1
ATOM 1398 N N . ALA A 1 175 ? -0.513 22.277 -12.909 1.00 21.62 774 ALA A N 1
ATOM 1399 C CA . ALA A 1 175 ? -1.673 22.038 -12.039 1.00 21.43 774 ALA A CA 1
ATOM 1400 C C . ALA A 1 175 ? -1.564 22.860 -10.766 1.00 20.29 774 ALA A C 1
ATOM 1401 O O . ALA A 1 175 ? -2.534 23.441 -10.269 1.00 19.82 774 ALA A O 1
ATOM 1403 N N . ALA A 1 176 ? -0.358 22.915 -10.225 1.00 19.91 775 ALA A N 1
ATOM 1404 C CA . ALA A 1 176 ? -0.128 23.697 -9.020 1.00 19.53 775 ALA A CA 1
ATOM 1405 C C . ALA A 1 176 ? -0.351 25.199 -9.278 1.00 19.28 775 ALA A C 1
ATOM 1406 O O . ALA A 1 176 ? -0.986 25.878 -8.475 1.00 19.77 775 ALA A O 1
ATOM 1408 N N . TRP A 1 177 ? 0.149 25.686 -10.415 1.00 18.95 776 TRP A N 1
ATOM 1409 C CA . TRP A 1 177 ? 0.028 27.066 -10.848 1.00 18.91 776 TRP A CA 1
ATOM 1410 C C . TRP A 1 177 ? -1.443 27.447 -10.929 1.00 20.49 776 TRP A C 1
ATOM 1411 O O . TRP A 1 177 ? -1.870 28.459 -10.389 1.00 18.48 776 TRP A O 1
ATOM 1422 N N . ASP A 1 178 ? -2.220 26.578 -11.570 1.00 22.99 777 ASP A N 1
ATOM 1423 C CA . ASP A 1 178 ? -3.661 26.798 -11.752 1.00 25.14 777 ASP A CA 1
ATOM 1424 C C . ASP A 1 178 ? -4.428 26.763 -10.434 1.00 25.94 777 ASP A C 1
ATOM 1425 O O . ASP A 1 178 ? -5.334 27.570 -10.233 1.00 26.07 777 ASP A O 1
ATOM 1430 N N . GLU A 1 179 ? -4.067 25.813 -9.558 1.00 27.03 778 GLU A N 1
ATOM 1431 C CA . GLU A 1 179 ? -4.670 25.623 -8.240 1.00 28.18 778 GLU A CA 1
ATOM 1432 C C . GLU A 1 179 ? -4.526 26.891 -7.389 1.00 26.84 778 GLU A C 1
ATOM 1433 O O . GLU A 1 179 ? -5.467 27.336 -6.758 1.00 25.54 778 GLU A O 1
ATOM 1439 N N . VAL A 1 180 ? -3.336 27.483 -7.387 1.00 25.12 779 VAL A N 1
ATOM 1440 C CA . VAL A 1 180 ? -3.103 28.733 -6.673 1.00 23.90 779 VAL A CA 1
ATOM 1441 C C . VAL A 1 180 ? -3.905 29.880 -7.287 1.00 23.64 779 VAL A C 1
ATOM 1442 O O . VAL A 1 180 ? -4.505 30.687 -6.568 1.00 24.47 779 VAL A O 1
ATOM 1446 N N . GLY A 1 181 ? -3.957 29.940 -8.611 1.00 23.30 780 GLY A N 1
ATOM 1447 C CA . GLY A 1 181 ? -4.695 30.990 -9.310 1.00 22.96 780 GLY A CA 1
ATOM 1448 C C . GLY A 1 181 ? -4.014 32.348 -9.291 1.00 22.89 780 GLY A C 1
ATOM 1449 O O . GLY A 1 181 ? -2.946 32.509 -8.689 1.00 21.75 780 GLY A O 1
ATOM 1450 N N . ASP A 1 182 ? -4.636 33.337 -9.938 1.00 23.08 781 ASP A N 1
ATOM 1451 C CA . ASP A 1 182 ? -3.953 34.598 -10.249 1.00 23.33 781 ASP A CA 1
ATOM 1452 C C . ASP A 1 182 ? -4.288 35.817 -9.402 1.00 23.56 781 ASP A C 1
ATOM 1453 O O . ASP A 1 182 ? -3.934 36.939 -9.794 1.00 23.20 781 ASP A O 1
ATOM 1458 N N . GLU A 1 183 ? -4.930 35.642 -8.245 1.00 23.72 782 GLU A N 1
ATOM 1459 C CA . GLU A 1 183 ? -5.307 36.810 -7.449 1.00 24.50 782 GLU A CA 1
ATOM 1460 C C . GLU A 1 183 ? -4.105 37.714 -7.126 1.00 24.63 782 GLU A C 1
ATOM 1461 O O . GLU A 1 183 ? -4.207 38.945 -7.179 1.00 24.39 782 GLU A O 1
ATOM 1467 N N . PHE A 1 184 ? -2.957 37.121 -6.792 1.00 23.67 783 PHE A N 1
ATOM 1468 C CA . PHE A 1 184 ? -1.761 37.921 -6.587 1.00 22.83 783 PHE A CA 1
ATOM 1469 C C . PHE A 1 184 ? -0.641 37.656 -7.573 1.00 21.55 783 PHE A C 1
ATOM 1470 O O . PHE A 1 184 ? 0.515 37.836 -7.221 1.00 21.57 783 PHE A O 1
ATOM 1478 N N . GLU A 1 185 ? -0.979 37.253 -8.789 1.00 20.40 784 GLU A N 1
ATOM 1479 C CA . GLU A 1 185 ? 0.014 37.061 -9.818 1.00 19.80 784 GLU A CA 1
ATOM 1480 C C . GLU A 1 185 ? 0.655 38.391 -10.154 1.00 19.65 784 GLU A C 1
ATOM 1481 O O . GLU A 1 185 ? -0.038 39.342 -10.473 1.00 19.19 784 GLU A O 1
ATOM 1487 N N . LYS A 1 186 ? 1.984 38.450 -10.110 1.00 18.29 785 LYS A N 1
ATOM 1488 C CA . LYS A 1 186 ? 2.728 39.627 -10.551 1.00 17.83 785 LYS A CA 1
ATOM 1489 C C . LYS A 1 186 ? 3.902 39.166 -11.429 1.00 17.64 785 LYS A C 1
ATOM 1490 O O . LYS A 1 186 ? 4.408 38.059 -11.274 1.00 15.47 785 LYS A O 1
ATOM 1496 N N . GLU A 1 187 ? 4.267 39.998 -12.406 1.00 16.57 786 GLU A N 1
ATOM 1497 C CA . GLU A 1 187 ? 5.369 39.722 -13.325 1.00 17.35 786 GLU A CA 1
ATOM 1498 C C . GLU A 1 187 ? 6.330 40.942 -13.377 1.00 17.91 786 GLU A C 1
ATOM 1499 O O . GLU A 1 187 ? 5.887 42.085 -13.250 1.00 18.11 786 GLU A O 1
ATOM 1505 N N . GLU A 1 188 ? 7.626 40.685 -13.502 1.00 16.82 787 GLU A N 1
ATOM 1506 C CA . GLU A 1 188 ? 8.609 41.743 -13.764 1.00 17.33 787 GLU A CA 1
ATOM 1507 C C . GLU A 1 188 ? 9.643 41.184 -14.718 1.00 16.22 787 GLU A C 1
ATOM 1508 O O . GLU A 1 188 ? 9.995 40.009 -14.669 1.00 15.09 787 GLU A O 1
ATOM 1514 N N . THR A 1 189 ? 10.086 42.027 -15.639 1.00 14.86 788 THR A N 1
ATOM 1515 C CA . THR A 1 189 ? 11.125 41.666 -16.563 1.00 14.59 788 THR A CA 1
ATOM 1516 C C . THR A 1 189 ? 12.464 42.184 -16.026 1.00 15.14 788 THR A C 1
ATOM 1517 O O . THR A 1 189 ? 12.586 43.337 -15.599 1.00 14.89 788 THR A O 1
ATOM 1521 N N . PHE A 1 190 ? 13.465 41.318 -16.050 1.00 15.29 789 PHE A N 1
ATOM 1522 C CA . PHE A 1 190 ? 14.803 41.655 -15.552 1.00 15.51 789 PHE A CA 1
ATOM 1523 C C . PHE A 1 190 ? 15.820 41.462 -16.640 1.00 15.67 789 PHE A C 1
ATOM 1524 O O . PHE A 1 190 ? 15.732 40.528 -17.459 1.00 15.23 789 PHE A O 1
ATOM 1532 N N . THR A 1 191 ? 16.811 42.357 -16.654 1.00 15.15 790 THR A N 1
ATOM 1533 C CA . THR A 1 191 ? 17.909 42.311 -17.588 1.00 16.14 790 THR A CA 1
ATOM 1534 C C . THR A 1 191 ? 19.139 41.800 -16.846 1.00 16.30 790 THR A C 1
ATOM 1535 O O . THR A 1 191 ? 19.466 42.341 -15.761 1.00 16.74 790 THR A O 1
ATOM 1539 N N . LEU A 1 192 ? 19.752 40.713 -17.342 1.00 15.13 791 LEU A N 1
ATOM 1540 C CA . LEU A 1 192 ? 20.963 40.147 -16.713 1.00 15.83 791 LEU A CA 1
ATOM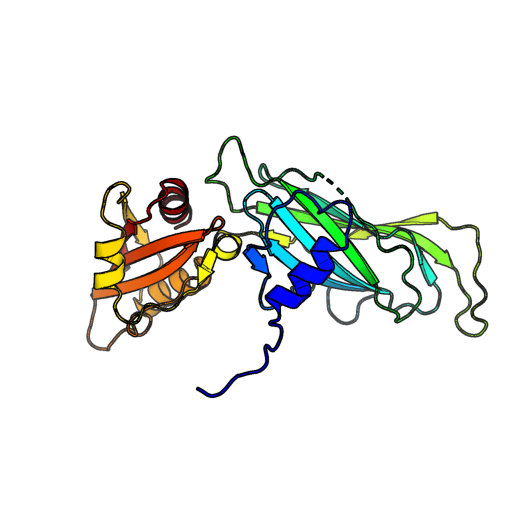 1541 C C . LEU A 1 192 ? 22.117 40.469 -17.650 1.00 15.25 791 LEU A C 1
ATOM 1542 O O . LEU A 1 192 ? 22.621 39.599 -18.376 1.00 15.04 791 LEU A O 1
ATOM 1547 N N . SER A 1 193 ? 22.525 41.736 -17.631 1.00 15.30 792 SER A N 1
ATOM 1548 C CA . SER A 1 193 ? 23.389 42.303 -18.666 1.00 16.41 792 SER A CA 1
ATOM 1549 C C . SER A 1 193 ? 24.816 41.764 -18.622 1.00 15.64 792 SER A C 1
ATOM 1550 O O . SER A 1 193 ? 25.552 41.960 -19.585 1.00 16.40 792 SER A O 1
ATOM 1553 N N . THR A 1 194 ? 25.198 41.043 -17.567 1.00 15.84 793 THR A N 1
ATOM 1554 C CA . THR A 1 194 ? 26.545 40.447 -17.503 1.00 16.27 793 THR A CA 1
ATOM 1555 C C . THR A 1 194 ? 26.572 38.960 -17.860 1.00 17.05 793 THR A C 1
ATOM 1556 O O . THR A 1 194 ? 27.662 38.377 -17.964 1.00 17.55 793 THR A O 1
ATOM 1560 N N . ILE A 1 195 ? 25.394 38.334 -17.958 1.00 15.87 794 ILE A N 1
ATOM 1561 C CA . ILE A 1 195 ? 25.291 36.880 -18.044 1.00 16.37 794 ILE A CA 1
ATOM 1562 C C . ILE A 1 195 ? 25.060 36.433 -19.471 1.00 15.92 794 ILE A C 1
ATOM 1563 O O . ILE A 1 195 ? 24.106 36.840 -20.111 1.00 15.52 794 ILE A O 1
ATOM 1568 N N . LYS A 1 196 ? 25.937 35.563 -19.948 1.00 16.64 795 LYS A N 1
ATOM 1569 C CA . LYS A 1 196 ? 26.027 35.221 -21.360 1.00 17.12 795 LYS A CA 1
ATOM 1570 C C . LYS A 1 196 ? 25.642 33.776 -21.666 1.00 16.90 795 LYS A C 1
ATOM 1571 O O . LYS A 1 196 ? 25.739 33.331 -22.829 1.00 15.79 795 LYS A O 1
ATOM 1577 N N . THR A 1 197 ? 25.192 33.036 -20.650 1.00 15.91 796 THR A N 1
ATOM 1578 C CA . THR A 1 197 ? 24.630 31.713 -20.876 1.00 15.98 796 THR A CA 1
ATOM 1579 C C . THR A 1 197 ? 23.355 31.527 -20.078 1.00 15.82 796 THR A C 1
ATOM 1580 O O . THR A 1 197 ? 23.229 32.067 -18.964 1.00 14.41 796 THR A O 1
ATOM 1584 N N . LEU A 1 198 ? 22.432 30.731 -20.625 1.00 15.17 797 LEU A N 1
ATOM 1585 C CA . LEU A 1 198 ? 21.220 30.342 -19.906 1.00 15.54 797 LEU A CA 1
ATOM 1586 C C . LEU A 1 198 ? 21.540 29.503 -18.671 1.00 15.72 797 LEU A C 1
ATOM 1587 O O . LEU A 1 198 ? 20.862 29.604 -17.641 1.00 15.21 797 LEU A O 1
ATOM 1592 N N . GLU A 1 199 ? 22.596 28.703 -18.774 1.00 16.10 798 GLU A N 1
ATOM 1593 C CA . GLU A 1 199 ? 22.996 27.802 -17.703 1.00 17.10 798 GLU A CA 1
ATOM 1594 C C . GLU A 1 199 ? 23.398 28.577 -16.458 1.00 16.54 798 GLU A C 1
ATOM 1595 O O . GLU A 1 199 ? 23.046 28.205 -15.338 1.00 15.48 798 GLU A O 1
ATOM 1601 N N . GLU A 1 200 ? 24.132 29.667 -16.657 1.00 16.69 799 GLU A N 1
ATOM 1602 C CA . GLU A 1 200 ? 24.536 30.499 -15.531 1.00 17.03 799 GLU A CA 1
ATOM 1603 C C . GLU A 1 200 ? 23.321 31.175 -14.913 1.00 15.40 799 GLU A C 1
ATOM 1604 O O . GLU A 1 200 ? 23.188 31.212 -13.682 1.00 15.56 799 GLU A O 1
ATOM 1610 N N . ALA A 1 201 ? 22.455 31.740 -15.743 1.00 13.58 800 ALA A N 1
ATOM 1611 C CA . ALA A 1 201 ? 21.255 32.417 -15.232 1.00 13.28 800 ALA A CA 1
ATOM 1612 C C . ALA A 1 201 ? 20.391 31.459 -14.403 1.00 12.42 800 ALA A C 1
ATOM 1613 O O . ALA A 1 201 ? 19.970 31.783 -13.296 1.00 11.49 800 ALA A O 1
ATOM 1615 N N . VAL A 1 202 ? 20.140 30.270 -14.944 1.00 12.29 801 VAL A N 1
ATOM 1616 C CA . VAL A 1 202 ? 19.268 29.315 -14.273 1.00 13.44 801 VAL A CA 1
ATOM 1617 C C . VAL A 1 202 ? 19.927 28.869 -12.966 1.00 13.64 801 VAL A C 1
ATOM 1618 O O . VAL A 1 202 ? 19.286 28.826 -11.918 1.00 12.59 801 VAL A O 1
ATOM 1622 N N . GLY A 1 203 ? 21.204 28.518 -13.028 1.00 13.45 802 GLY A N 1
ATOM 1623 C CA . GLY A 1 203 ? 21.909 28.035 -11.850 1.00 13.58 802 GLY A CA 1
ATOM 1624 C C . GLY A 1 203 ? 21.923 29.036 -10.727 1.00 13.82 802 GLY A C 1
ATOM 1625 O O . GLY A 1 203 ? 21.750 28.683 -9.569 1.00 13.82 802 GLY A O 1
ATOM 1626 N N . ASN A 1 204 ? 22.169 30.294 -11.085 1.00 13.48 803 ASN A N 1
ATOM 1627 C CA . ASN A 1 204 ? 22.180 31.395 -10.170 1.00 13.26 803 ASN A CA 1
ATOM 1628 C C . ASN A 1 204 ? 20.818 31.636 -9.493 1.00 13.11 803 ASN A C 1
ATOM 1629 O O . ASN A 1 204 ? 20.771 31.794 -8.265 1.00 11.47 803 ASN A O 1
ATOM 1634 N N . ILE A 1 205 ? 19.731 31.636 -10.273 1.00 12.29 804 ILE A N 1
ATOM 1635 C CA . ILE A 1 205 ? 18.407 31.826 -9.720 1.00 12.98 804 ILE A CA 1
ATOM 1636 C C . ILE A 1 205 ? 18.034 30.693 -8.773 1.00 13.53 804 ILE A C 1
ATOM 1637 O O . ILE A 1 205 ? 17.498 30.956 -7.697 1.00 13.35 804 ILE A O 1
ATOM 1642 N N . VAL A 1 206 ? 18.290 29.445 -9.187 1.00 13.22 805 VAL A N 1
ATOM 1643 C CA . VAL A 1 206 ? 17.929 28.271 -8.369 1.00 13.77 805 VAL A CA 1
ATOM 1644 C C . VAL A 1 206 ? 18.669 28.335 -7.027 1.00 14.59 805 VAL A C 1
ATOM 1645 O O . VAL A 1 206 ? 18.071 28.103 -5.981 1.00 13.98 805 VAL A O 1
ATOM 1649 N N . LYS A 1 207 ? 19.959 28.661 -7.064 1.00 15.00 806 LYS A N 1
ATOM 1650 C CA . LYS A 1 207 ? 20.777 28.734 -5.846 1.00 16.26 806 LYS A CA 1
ATOM 1651 C C . LYS A 1 207 ? 20.297 29.873 -4.936 1.00 16.02 806 LYS A C 1
ATOM 1652 O O . LYS A 1 207 ? 20.138 29.693 -3.738 1.00 16.03 806 LYS A O 1
ATOM 1658 N N . PHE A 1 208 ? 20.020 31.030 -5.520 1.00 13.91 807 PHE A N 1
ATOM 1659 C CA . PHE A 1 208 ? 19.618 32.191 -4.749 1.00 14.44 807 PHE A CA 1
ATOM 1660 C C . PHE A 1 208 ? 18.253 32.019 -4.063 1.00 14.16 807 PHE A C 1
ATOM 1661 O O . PHE A 1 208 ? 18.115 32.334 -2.863 1.00 13.68 807 PHE A O 1
ATOM 1669 N N . LEU A 1 209 ? 17.239 31.543 -4.792 1.00 13.42 808 LEU A N 1
ATOM 1670 C CA . LEU A 1 209 ? 15.897 31.477 -4.243 1.00 14.65 808 LEU A CA 1
ATOM 1671 C C . LEU A 1 209 ? 15.697 30.312 -3.305 1.00 15.81 808 LEU A C 1
ATOM 1672 O O . LEU A 1 209 ? 14.806 30.354 -2.470 1.00 15.97 808 LEU A O 1
ATOM 1677 N N . GLY A 1 210 ? 16.498 29.260 -3.458 1.00 16.21 809 GLY A N 1
ATOM 1678 C CA . GLY A 1 210 ? 16.380 28.110 -2.593 1.00 17.38 809 GLY A CA 1
ATOM 1679 C C . GLY A 1 210 ? 15.059 27.402 -2.769 1.00 17.84 809 GLY A C 1
ATOM 1680 O O . GLY A 1 210 ? 14.465 26.920 -1.792 1.00 19.52 809 GLY A O 1
ATOM 1681 N N . MET A 1 211 ? 14.579 27.379 -4.008 1.00 15.21 810 MET A N 1
ATOM 1682 C CA . MET A 1 211 ? 13.342 26.698 -4.362 1.00 14.29 810 MET A CA 1
ATOM 1683 C C . MET A 1 211 ? 13.664 25.479 -5.207 1.00 14.23 810 MET A C 1
ATOM 1684 O O . MET A 1 211 ? 14.791 25.312 -5.671 1.00 14.77 810 MET A O 1
ATOM 1689 N N . HIS A 1 212 ? 12.667 24.625 -5.409 1.00 13.53 811 HIS A N 1
ATOM 1690 C CA . HIS A 1 212 ? 12.865 23.366 -6.121 1.00 13.77 811 HIS A CA 1
ATOM 1691 C C . HIS A 1 212 ? 12.581 23.532 -7.603 1.00 13.21 811 HIS A C 1
ATOM 1692 O O . HIS A 1 212 ? 11.486 23.933 -7.956 1.00 12.68 811 HIS A O 1
ATOM 1699 N N . PRO A 1 213 ? 13.541 23.219 -8.477 1.00 14.03 812 PRO A N 1
ATOM 1700 C CA . PRO A 1 213 ? 13.263 23.305 -9.923 1.00 14.83 812 PRO A CA 1
ATOM 1701 C C . PRO A 1 213 ? 12.416 22.118 -10.358 1.00 15.11 812 PRO A C 1
ATOM 1702 O O . PRO A 1 213 ? 12.831 20.959 -10.210 1.00 15.29 812 PRO A O 1
ATOM 1706 N N . CYS A 1 214 ? 11.229 22.406 -10.858 1.00 14.71 813 CYS A N 1
ATOM 1707 C CA . CYS A 1 214 ? 10.302 21.367 -11.249 1.00 16.16 813 CYS A CA 1
ATOM 1708 C C . CYS A 1 214 ? 10.509 20.914 -12.690 1.00 16.45 813 CYS A C 1
ATOM 1709 O O . CYS A 1 214 ? 10.970 21.671 -13.537 1.00 16.51 813 CYS A O 1
ATOM 1712 N N . GLU A 1 215 ? 10.137 19.664 -12.948 1.00 18.00 814 GLU A N 1
ATOM 1713 C CA . GLU A 1 215 ? 10.030 19.125 -14.304 1.00 18.60 814 GLU A CA 1
ATOM 1714 C C . GLU A 1 215 ? 11.327 19.284 -15.109 1.00 17.70 814 GLU A C 1
ATOM 1715 O O . GLU A 1 215 ? 11.307 19.658 -16.292 1.00 18.02 814 GLU A O 1
ATOM 1721 N N . ARG A 1 216 ? 12.441 18.987 -14.449 1.00 17.14 815 ARG A N 1
ATOM 1722 C CA . ARG A 1 216 ? 13.789 19.092 -14.994 1.00 17.99 815 ARG A CA 1
ATOM 1723 C C . ARG A 1 216 ? 14.130 20.458 -15.590 1.00 17.08 815 ARG A C 1
ATOM 1724 O O . ARG A 1 216 ? 15.009 20.558 -16.461 1.00 17.05 815 ARG A O 1
ATOM 1732 N N . SER A 1 217 ? 13.514 21.520 -15.072 1.00 16.01 816 SER A N 1
ATOM 1733 C CA . SER A 1 217 ? 13.687 22.856 -15.669 1.00 15.63 816 SER A CA 1
ATOM 1734 C C . SER A 1 217 ? 14.983 23.561 -15.228 1.00 15.70 816 SER A C 1
ATOM 1735 O O . SER A 1 217 ? 15.287 24.696 -15.629 1.00 16.33 816 SER A O 1
ATOM 1738 N N . ASP A 1 218 ? 15.748 22.918 -14.384 1.00 16.13 817 ASP A N 1
ATOM 1739 C CA . ASP A 1 218 ? 17.075 23.387 -14.080 1.00 17.61 817 ASP A CA 1
ATOM 1740 C C . ASP A 1 218 ? 18.124 22.888 -15.110 1.00 18.29 817 ASP A C 1
ATOM 1741 O O . ASP A 1 218 ? 19.288 23.229 -14.996 1.00 18.62 817 ASP A O 1
ATOM 1746 N N . LYS A 1 219 ? 17.694 22.058 -16.060 1.00 18.73 818 LYS A N 1
ATOM 1747 C CA . LYS A 1 219 ? 18.577 21.532 -17.114 1.00 20.35 818 LYS A CA 1
ATOM 1748 C C . LYS A 1 219 ? 18.222 22.192 -18.434 1.00 19.89 818 LYS A C 1
ATOM 1749 O O . LYS A 1 219 ? 17.095 22.114 -18.899 1.00 19.36 818 LYS A O 1
ATOM 1755 N N . VAL A 1 220 ? 19.182 22.891 -19.013 1.00 20.30 819 VAL A N 1
ATOM 1756 C CA . VAL A 1 220 ? 18.953 23.589 -20.262 1.00 22.06 819 VAL A CA 1
ATOM 1757 C C . VAL A 1 220 ? 19.435 22.677 -21.420 1.00 22.93 819 VAL A C 1
ATOM 1758 O O . VAL A 1 220 ? 20.588 22.255 -21.407 1.00 22.58 819 VAL A O 1
ATOM 1762 N N . PRO A 1 221 ? 18.563 22.370 -22.378 1.00 24.73 820 PRO A N 1
ATOM 1763 C CA . PRO A 1 221 ? 18.951 21.567 -23.542 1.00 26.60 820 PRO A CA 1
ATOM 1764 C C . PRO A 1 221 ? 19.887 22.327 -24.462 1.00 28.60 820 PRO A C 1
ATOM 1765 O O . PRO A 1 221 ? 19.812 23.555 -24.493 1.00 27.64 820 PRO A O 1
ATOM 1769 N N . ASP A 1 222 ? 20.712 21.601 -25.219 1.00 31.35 821 ASP A N 1
ATOM 1770 C CA . ASP A 1 222 ? 21.550 22.210 -26.286 1.00 34.02 821 ASP A CA 1
ATOM 1771 C C . ASP A 1 222 ? 20.705 22.863 -27.375 1.00 34.70 821 ASP A C 1
ATOM 1772 O O . ASP A 1 222 ? 19.536 22.555 -27.516 1.00 34.74 821 ASP A O 1
ATOM 1777 N N . ASN A 1 223 ? 21.302 23.745 -28.176 1.00 37.08 822 ASN A N 1
ATOM 1778 C CA . ASN A 1 223 ? 20.609 24.293 -29.378 1.00 37.99 822 ASN A CA 1
ATOM 1779 C C . ASN A 1 223 ? 19.480 25.247 -29.024 1.00 37.10 822 ASN A C 1
ATOM 1780 O O . ASN A 1 223 ? 18.538 25.415 -29.817 1.00 38.30 822 ASN A O 1
ATOM 1785 N N . LYS A 1 224 ? 19.490 25.802 -27.810 1.00 35.33 823 LYS A N 1
ATOM 1786 C CA . LYS A 1 224 ? 18.344 26.596 -27.360 1.00 32.95 823 LYS A CA 1
ATOM 1787 C C . LYS A 1 224 ? 18.820 27.912 -26.798 1.00 30.10 823 LYS A C 1
ATOM 1788 O O . LYS A 1 224 ? 19.738 27.932 -26.002 1.00 29.62 823 LYS A O 1
ATOM 1794 N N . ASN A 1 225 ? 18.203 29.004 -27.233 1.00 27.25 824 ASN A N 1
ATOM 1795 C CA . ASN A 1 225 ? 18.440 30.312 -26.633 1.00 25.82 824 ASN A CA 1
ATOM 1796 C C . ASN A 1 225 ? 17.198 30.838 -25.904 1.00 23.48 824 ASN A C 1
ATOM 1797 O O . ASN A 1 225 ? 17.094 32.030 -25.584 1.00 23.13 824 ASN A O 1
ATOM 1802 N N . THR A 1 226 ? 16.253 29.939 -25.637 1.00 21.85 825 THR A N 1
ATOM 1803 C CA . THR A 1 226 ? 15.106 30.234 -24.768 1.00 21.56 825 THR A CA 1
ATOM 1804 C C . THR A 1 226 ? 14.954 29.085 -23.781 1.00 19.76 825 THR A C 1
ATOM 1805 O O . THR A 1 226 ? 15.385 27.968 -24.052 1.00 18.06 825 THR A O 1
ATOM 1809 N N . HIS A 1 227 ? 14.348 29.378 -22.632 1.00 18.32 826 HIS A N 1
ATOM 1810 C CA . HIS A 1 227 ? 14.163 28.346 -21.598 1.00 17.23 826 HIS A CA 1
ATOM 1811 C C . HIS A 1 227 ? 13.183 28.816 -20.561 1.00 16.92 826 HIS A C 1
ATOM 1812 O O . HIS A 1 227 ? 13.137 30.001 -20.272 1.00 17.10 826 HIS A O 1
ATOM 1819 N N . THR A 1 228 ? 12.420 27.893 -19.974 1.00 16.38 827 THR A N 1
ATOM 1820 C CA . THR A 1 228 ? 11.527 28.238 -18.884 1.00 16.43 827 THR A CA 1
ATOM 1821 C C . THR A 1 228 ? 11.938 27.477 -17.617 1.00 16.11 827 THR A C 1
ATOM 1822 O O . THR A 1 228 ? 12.009 26.249 -17.619 1.00 14.74 827 THR A O 1
ATOM 1826 N N . LEU A 1 229 ? 12.239 28.229 -16.572 1.00 14.52 828 LEU A N 1
ATOM 1827 C CA . LEU A 1 229 ? 12.533 27.679 -15.242 1.00 13.90 828 LEU A CA 1
ATOM 1828 C C . LEU A 1 229 ? 11.278 27.741 -14.391 1.00 12.85 828 LEU A C 1
ATOM 1829 O O . LEU A 1 229 ? 10.609 28.766 -14.328 1.00 12.36 828 LEU A O 1
ATOM 1834 N N . LEU A 1 230 ? 10.939 26.610 -13.769 1.00 12.53 829 LEU A N 1
ATOM 1835 C CA . LEU A 1 230 ? 9.755 26.491 -12.933 1.00 11.89 829 LEU A CA 1
ATOM 1836 C C . LEU A 1 230 ? 10.194 26.105 -11.527 1.00 11.38 829 LEU A C 1
ATOM 1837 O O . LEU A 1 230 ? 10.859 25.130 -11.361 1.00 11.37 829 LEU A O 1
ATOM 1842 N N . LEU A 1 231 ? 9.850 26.929 -10.551 1.00 11.16 830 LEU A N 1
ATOM 1843 C CA . LEU A 1 231 ? 10.300 26.778 -9.206 1.00 10.78 830 LEU A CA 1
ATOM 1844 C C . LEU A 1 231 ? 9.126 26.733 -8.239 1.00 11.01 830 LEU A C 1
ATOM 1845 O O . LEU A 1 231 ? 8.191 27.530 -8.320 1.00 11.48 830 LEU A O 1
ATOM 1850 N N . ALA A 1 232 ? 9.234 25.840 -7.270 1.00 10.95 831 ALA A N 1
ATOM 1851 C CA . ALA A 1 232 ? 8.232 25.679 -6.244 1.00 11.15 831 ALA A CA 1
ATOM 1852 C C . ALA A 1 232 ? 8.824 25.652 -4.844 1.00 11.49 831 ALA A C 1
ATOM 1853 O O . ALA A 1 232 ? 9.897 25.055 -4.564 1.00 10.15 831 ALA A O 1
ATOM 1855 N N . GLY A 1 233 ? 8.087 26.307 -3.961 1.00 11.94 832 GLY A N 1
ATOM 1856 C CA . GLY A 1 233 ? 8.372 26.275 -2.534 1.00 12.73 832 GLY A CA 1
ATOM 1857 C C . GLY A 1 233 ? 7.152 26.597 -1.688 1.00 12.74 832 GLY A C 1
ATOM 1858 O O . GLY A 1 233 ? 6.050 26.873 -2.188 1.00 14.20 832 GLY A O 1
ATOM 1859 N N . VAL A 1 234 ? 7.361 26.598 -0.383 1.00 13.78 833 VAL A N 1
ATOM 1860 C CA . VAL A 1 234 ? 6.353 27.000 0.578 1.00 13.79 833 VAL A CA 1
ATOM 1861 C C . VAL A 1 234 ? 6.951 28.146 1.367 1.00 13.21 833 VAL A C 1
ATOM 1862 O O . VAL A 1 234 ? 8.056 28.019 1.865 1.00 12.51 833 VAL A O 1
ATOM 1866 N N . PHE A 1 235 ? 6.230 29.264 1.476 1.00 12.70 834 PHE A N 1
ATOM 1867 C CA . PHE A 1 235 ? 6.712 30.422 2.192 1.00 13.85 834 PHE A CA 1
ATOM 1868 C C . PHE A 1 235 ? 6.364 30.240 3.660 1.00 14.59 834 PHE A C 1
ATOM 1869 O O . PHE A 1 235 ? 5.369 29.589 3.995 1.00 14.88 834 PHE A O 1
ATOM 1877 N N . ARG A 1 236 ? 7.143 30.855 4.546 1.00 15.90 835 ARG A N 1
ATOM 1878 C CA . ARG A 1 236 ? 6.803 30.755 5.959 1.00 16.72 835 ARG A CA 1
ATOM 1879 C C . ARG A 1 236 ? 5.357 31.143 6.195 1.00 17.26 835 ARG A C 1
ATOM 1880 O O . ARG A 1 236 ? 4.808 32.109 5.602 1.00 16.65 835 ARG A O 1
ATOM 1888 N N . GLY A 1 237 ? 4.733 30.353 7.048 1.00 18.31 836 GLY A N 1
ATOM 1889 C CA . GLY A 1 237 ? 3.313 30.476 7.277 1.00 19.48 836 GLY A CA 1
ATOM 1890 C C . GLY A 1 237 ? 2.493 29.484 6.485 1.00 20.15 836 GLY A C 1
ATOM 1891 O O . GLY A 1 237 ? 1.301 29.379 6.756 1.00 22.24 836 GLY A O 1
ATOM 1892 N N . GLY A 1 238 ? 3.114 28.752 5.550 1.00 19.26 837 GLY A N 1
ATOM 1893 C CA . GLY A 1 238 ? 2.552 27.548 4.969 1.00 18.61 837 GLY A CA 1
ATOM 1894 C C . GLY A 1 238 ? 1.902 27.641 3.592 1.00 18.33 837 GLY A C 1
ATOM 1895 O O . GLY A 1 238 ? 1.386 26.651 3.096 1.00 18.24 837 GLY A O 1
ATOM 1896 N N . HIS A 1 239 ? 1.982 28.797 2.953 1.00 17.85 838 HIS A N 1
ATOM 1897 C CA . HIS A 1 239 ? 1.377 28.968 1.631 1.00 18.43 838 HIS A CA 1
ATOM 1898 C C . HIS A 1 239 ? 2.407 28.744 0.522 1.00 17.43 838 HIS A C 1
ATOM 1899 O O . HIS A 1 239 ? 3.498 29.298 0.570 1.00 16.24 838 HIS A O 1
ATOM 1906 N N . ASP A 1 240 ? 2.025 27.982 -0.488 1.00 16.49 839 ASP A N 1
ATOM 1907 C CA . ASP A 1 240 ? 2.883 27.749 -1.633 1.00 16.49 839 ASP A CA 1
ATOM 1908 C C . ASP A 1 240 ? 3.266 29.061 -2.311 1.00 14.83 839 ASP A C 1
ATOM 1909 O O . ASP A 1 240 ? 2.472 30.008 -2.352 1.00 15.14 839 ASP A O 1
ATOM 1914 N N . ILE A 1 241 ? 4.491 29.087 -2.831 1.00 13.89 840 ILE A N 1
ATOM 1915 C CA . ILE A 1 241 ? 4.993 30.182 -3.652 1.00 12.83 840 ILE A CA 1
ATOM 1916 C C . ILE A 1 241 ? 5.574 29.504 -4.875 1.00 12.69 840 ILE A C 1
ATOM 1917 O O . ILE A 1 241 ? 6.404 28.610 -4.780 1.00 12.65 840 ILE A O 1
ATOM 1922 N N . LEU A 1 242 ? 5.106 29.923 -6.037 1.00 12.97 841 LEU A N 1
ATOM 1923 C CA . LEU A 1 242 ? 5.472 29.311 -7.292 1.00 13.05 841 LEU A CA 1
ATOM 1924 C C . LEU A 1 242 ? 6.038 30.402 -8.199 1.00 12.68 841 LEU A C 1
ATOM 1925 O O . LEU A 1 242 ? 5.497 31.520 -8.279 1.00 12.91 841 LEU A O 1
ATOM 1930 N N . VAL A 1 243 ? 7.110 30.087 -8.898 1.00 12.09 842 VAL A N 1
ATOM 1931 C CA . VAL A 1 243 ? 7.755 31.070 -9.748 1.00 11.87 842 VAL A CA 1
ATOM 1932 C C . VAL A 1 243 ? 8.061 30.476 -11.100 1.00 12.14 842 VAL A C 1
ATOM 1933 O O . VAL A 1 243 ? 8.607 29.367 -11.198 1.00 12.73 842 VAL A O 1
ATOM 1937 N N . ARG A 1 244 ? 7.745 31.239 -12.149 1.00 12.16 843 ARG A N 1
ATOM 1938 C CA . ARG A 1 244 ? 8.077 30.885 -13.522 1.00 12.13 843 ARG A CA 1
ATOM 1939 C C . ARG A 1 244 ? 8.989 31.966 -14.097 1.00 12.02 843 ARG A C 1
ATOM 1940 O O . ARG A 1 244 ? 8.654 33.148 -14.011 1.00 12.12 843 ARG A O 1
ATOM 1948 N N . SER A 1 245 ? 10.128 31.565 -14.649 1.00 11.84 844 SER A N 1
ATOM 1949 C CA . SER A 1 245 ? 11.006 32.507 -15.334 1.00 13.48 844 SER A CA 1
ATOM 1950 C C . SER A 1 245 ? 11.195 32.098 -16.765 1.00 13.20 844 SER A C 1
ATOM 1951 O O . SER A 1 245 ? 11.659 31.001 -17.069 1.00 13.75 844 SER A O 1
ATOM 1954 N N . ARG A 1 246 ? 10.801 32.974 -17.670 1.00 13.99 845 ARG A N 1
ATOM 1955 C CA . ARG A 1 246 ? 10.963 32.724 -19.106 1.00 14.07 845 ARG A CA 1
ATOM 1956 C C . ARG A 1 246 ? 12.153 33.516 -19.549 1.00 12.80 845 ARG A C 1
ATOM 1957 O O . ARG A 1 246 ? 12.128 34.737 -19.482 1.00 13.06 845 ARG A O 1
ATOM 1965 N N . LEU A 1 247 ? 13.197 32.825 -19.969 1.00 13.44 846 LEU A N 1
ATOM 1966 C CA . LEU A 1 247 ? 14.491 33.430 -20.239 1.00 13.95 846 LEU A CA 1
ATOM 1967 C C . LEU A 1 247 ? 14.763 33.438 -21.740 1.00 14.87 846 LEU A C 1
ATOM 1968 O O . LEU A 1 247 ? 14.335 32.539 -22.458 1.00 14.56 846 LEU A O 1
ATOM 1973 N N . LEU A 1 248 ? 15.462 34.468 -22.199 1.00 14.66 847 LEU A N 1
ATOM 1974 C CA . LEU A 1 248 ? 15.869 34.591 -23.593 1.00 15.86 847 LEU A CA 1
ATOM 1975 C C . LEU A 1 248 ? 17.333 35.029 -23.581 1.00 15.59 847 LEU A C 1
ATOM 1976 O O . LEU A 1 248 ? 17.684 35.969 -22.869 1.00 14.88 847 LEU A O 1
ATOM 1981 N N . LEU A 1 249 ? 18.173 34.335 -24.338 1.00 15.53 848 LEU A N 1
ATOM 1982 C CA . LEU A 1 249 ? 19.571 34.674 -24.556 1.00 16.93 848 LEU A CA 1
ATOM 1983 C C . LEU A 1 249 ? 19.827 35.256 -25.956 1.00 17.98 848 LEU A C 1
ATOM 1984 O O . LEU A 1 249 ? 19.767 34.533 -26.929 1.00 17.65 848 LEU A O 1
ATOM 1989 N N . LEU A 1 250 ? 20.101 36.558 -25.998 1.00 19.40 849 LEU A N 1
ATOM 1990 C CA . LEU A 1 250 ? 20.618 37.274 -27.164 1.00 21.93 849 LEU A CA 1
ATOM 1991 C C . LEU A 1 250 ? 21.754 38.207 -26.704 1.00 22.63 849 LEU A C 1
ATOM 1992 O O . LEU A 1 250 ? 21.515 39.322 -26.150 1.00 24.68 849 LEU A O 1
ATOM 1997 N N . ASP A 1 251 ? 22.956 37.731 -26.961 1.00 21.97 850 ASP A N 1
ATOM 1998 C CA . ASP A 1 251 ? 24.208 38.235 -26.384 1.00 22.05 850 ASP A CA 1
ATOM 1999 C C . ASP A 1 251 ? 24.250 38.024 -24.875 1.00 20.14 850 ASP A C 1
ATOM 2000 O O . ASP A 1 251 ? 25.148 37.348 -24.400 1.00 19.00 850 ASP A O 1
ATOM 2005 N N . THR A 1 252 ? 23.306 38.627 -24.140 1.00 18.63 851 THR A N 1
ATOM 2006 C CA . THR A 1 252 ? 23.096 38.317 -22.720 1.00 18.07 851 THR A CA 1
ATOM 2007 C C . THR A 1 252 ? 21.622 37.957 -22.451 1.00 17.25 851 THR A C 1
ATOM 2008 O O . THR A 1 252 ? 20.791 37.934 -23.373 1.00 16.43 851 THR A O 1
ATOM 2012 N N . VAL A 1 253 ? 21.296 37.740 -21.181 1.00 15.68 852 VAL A N 1
ATOM 2013 C CA . VAL A 1 253 ? 20.037 37.118 -20.824 1.00 15.12 852 VAL A CA 1
ATOM 2014 C C . VAL A 1 253 ? 19.047 38.153 -20.374 1.00 14.89 852 VAL A C 1
ATOM 2015 O O . VAL A 1 253 ? 19.400 39.067 -19.611 1.00 14.67 852 VAL A O 1
ATOM 2019 N N . THR A 1 254 ? 17.802 37.991 -20.820 1.00 13.93 853 THR A N 1
ATOM 2020 C CA . THR A 1 254 ? 16.668 38.718 -20.283 1.00 14.94 853 THR A CA 1
ATOM 2021 C C . THR A 1 254 ? 15.646 37.706 -19.782 1.00 14.25 853 THR A C 1
ATOM 2022 O O . THR A 1 254 ? 15.551 36.622 -20.327 1.00 14.60 853 THR A O 1
ATOM 2026 N N . MET A 1 255 ? 14.895 38.049 -18.754 1.00 13.59 854 MET A N 1
ATOM 2027 C CA . MET A 1 255 ? 13.888 37.117 -18.270 1.00 14.25 854 MET A CA 1
ATOM 2028 C C . MET A 1 255 ? 12.622 37.738 -17.742 1.00 12.33 854 MET A C 1
ATOM 2029 O O . MET A 1 255 ? 12.615 38.802 -17.124 1.00 12.99 854 MET A O 1
ATOM 2034 N N . GLN A 1 256 ? 11.527 37.061 -17.985 1.00 11.88 855 GLN A N 1
ATOM 2035 C CA . GLN A 1 256 ? 10.238 37.489 -17.466 1.00 10.99 855 GLN A CA 1
ATOM 2036 C C . GLN A 1 256 ? 9.923 36.597 -16.291 1.00 11.52 855 GLN A C 1
ATOM 2037 O O . GLN A 1 256 ? 9.761 35.388 -16.470 1.00 11.38 855 GLN A O 1
ATOM 2043 N N . VAL A 1 257 ? 9.845 37.170 -15.105 1.00 11.06 856 VAL A N 1
ATOM 2044 C CA . VAL A 1 257 ? 9.596 36.372 -13.910 1.00 12.60 856 VAL A CA 1
ATOM 2045 C C . VAL A 1 257 ? 8.178 36.616 -13.456 1.00 12.55 856 VAL A C 1
ATOM 2046 O O . VAL A 1 257 ? 7.811 37.771 -13.180 1.00 12.62 856 VAL A O 1
ATOM 2050 N N . THR A 1 258 ? 7.398 35.552 -13.331 1.00 12.37 857 THR A N 1
ATOM 2051 C CA . THR A 1 258 ? 6.046 35.629 -12.789 1.00 12.56 857 THR A CA 1
ATOM 2052 C C . THR A 1 258 ? 5.941 34.803 -11.516 1.00 13.30 857 THR A C 1
ATOM 2053 O O . THR A 1 258 ? 6.465 33.691 -11.457 1.00 12.74 857 THR A O 1
ATOM 2057 N N . ALA A 1 259 ? 5.258 35.337 -10.510 1.00 12.92 858 ALA A N 1
ATOM 2058 C CA . ALA A 1 259 ? 5.104 34.625 -9.240 1.00 13.60 858 ALA A CA 1
ATOM 2059 C C . ALA A 1 259 ? 3.635 34.574 -8.860 1.00 14.03 858 ALA A C 1
ATOM 2060 O O . ALA A 1 259 ? 2.872 35.509 -9.121 1.00 13.80 858 ALA A O 1
ATOM 2062 N N . ARG A 1 260 ? 3.249 33.444 -8.292 1.00 14.39 859 ARG A N 1
ATOM 2063 C CA . ARG A 1 260 ? 1.897 33.216 -7.783 1.00 14.60 859 ARG A CA 1
ATOM 2064 C C . ARG A 1 260 ? 1.916 32.648 -6.378 1.00 14.60 859 ARG A C 1
ATOM 2065 O O . ARG A 1 260 ? 2.768 31.798 -6.048 1.00 13.61 859 ARG A O 1
ATOM 2073 N N . SER A 1 261 ? 0.976 33.126 -5.578 1.00 14.66 860 SER A N 1
ATOM 2074 C CA . SER A 1 261 ? 0.714 32.612 -4.238 1.00 16.41 860 SER A CA 1
ATOM 2075 C C . SER A 1 261 ? -0.685 33.049 -3.785 1.00 17.55 860 SER A C 1
ATOM 2076 O O . SER A 1 261 ? -1.234 34.025 -4.305 1.00 16.77 860 SER A O 1
ATOM 2079 N N . LEU A 1 262 ? -1.256 32.321 -2.821 1.00 18.84 861 LEU A N 1
ATOM 2080 C CA . LEU A 1 262 ? -2.468 32.750 -2.112 1.00 20.21 861 LEU A CA 1
ATOM 2081 C C . LEU A 1 262 ? -2.214 33.951 -1.208 1.00 21.50 861 LEU A C 1
ATOM 2082 O O . LEU A 1 262 ? -3.139 34.595 -0.717 1.00 21.97 861 LEU A O 1
ATOM 2087 N N . GLU A 1 263 ? -0.952 34.239 -0.955 1.00 20.58 862 GLU A N 1
ATOM 2088 C CA . GLU A 1 263 ? -0.572 35.333 -0.103 1.00 21.74 862 GLU A CA 1
ATOM 2089 C C . GLU A 1 263 ? 0.249 36.302 -0.958 1.00 21.61 862 GLU A C 1
ATOM 2090 O O . GLU A 1 263 ? 1.130 35.879 -1.686 1.00 21.47 862 GLU A O 1
ATOM 2096 N N . GLU A 1 264 ? -0.039 37.591 -0.863 1.00 21.80 863 GLU A N 1
ATOM 2097 C CA . GLU A 1 264 ? 0.650 38.609 -1.653 1.00 21.63 863 GLU A CA 1
ATOM 2098 C C . GLU A 1 264 ? 2.126 38.772 -1.303 1.00 20.59 863 GLU A C 1
ATOM 2099 O O . GLU A 1 264 ? 2.962 38.956 -2.194 1.00 19.74 863 GLU A O 1
ATOM 2105 N N . LEU A 1 265 ? 2.454 38.706 -0.007 1.00 19.56 864 LEU A N 1
ATOM 2106 C CA . LEU A 1 265 ? 3.800 39.007 0.466 1.00 18.63 864 LEU A CA 1
ATOM 2107 C C . LEU A 1 265 ? 4.947 38.180 -0.174 1.00 17.48 864 LEU A C 1
ATOM 2108 O O . LEU A 1 265 ? 5.922 38.759 -0.563 1.00 16.18 864 LEU A O 1
ATOM 2113 N N . PRO A 1 266 ? 4.851 36.858 -0.270 1.00 16.20 865 PRO A N 1
ATOM 2114 C CA . PRO A 1 266 ? 5.906 36.087 -0.948 1.00 15.86 865 PRO A CA 1
ATOM 2115 C C . PRO A 1 266 ? 6.077 36.450 -2.420 1.00 15.35 865 PRO A C 1
ATOM 2116 O O . PRO A 1 266 ? 7.199 36.426 -2.900 1.00 15.20 865 PRO A O 1
ATOM 2120 N N . VAL A 1 267 ? 4.992 36.768 -3.122 1.00 15.41 866 VAL A N 1
ATOM 2121 C CA . VAL A 1 267 ? 5.095 37.221 -4.511 1.00 14.75 866 VAL A CA 1
ATOM 2122 C C . VAL A 1 267 ? 5.962 38.488 -4.547 1.00 13.91 866 VAL A C 1
ATOM 2123 O O . VAL A 1 267 ? 6.872 38.591 -5.323 1.00 12.03 866 VAL A O 1
ATOM 2127 N N . ASP A 1 268 ? 5.647 39.454 -3.694 1.00 15.62 867 ASP A N 1
ATOM 2128 C CA . ASP A 1 268 ? 6.405 40.697 -3.610 1.00 16.63 867 ASP A CA 1
ATOM 2129 C C . ASP A 1 268 ? 7.857 40.448 -3.253 1.00 16.68 867 ASP A C 1
ATOM 2130 O O . ASP A 1 268 ? 8.750 41.070 -3.818 1.00 16.11 867 ASP A O 1
ATOM 2135 N N . ILE A 1 269 ? 8.091 39.526 -2.317 1.00 15.99 868 ILE A N 1
ATOM 2136 C CA . ILE A 1 269 ? 9.443 39.188 -1.910 1.00 15.63 868 ILE A CA 1
ATOM 2137 C C . ILE A 1 269 ? 10.230 38.610 -3.073 1.00 15.18 868 ILE A C 1
ATOM 2138 O O . ILE A 1 269 ? 11.370 39.026 -3.318 1.00 14.48 868 ILE A O 1
ATOM 2143 N N . ILE A 1 270 ? 9.647 37.648 -3.798 1.00 14.90 869 ILE A N 1
ATOM 2144 C CA . ILE A 1 270 ? 10.372 37.062 -4.938 1.00 14.55 869 ILE A CA 1
ATOM 2145 C C . ILE A 1 270 ? 10.813 38.157 -5.920 1.00 14.38 869 ILE A C 1
ATOM 2146 O O . ILE A 1 270 ? 11.986 38.234 -6.321 1.00 13.67 869 ILE A O 1
ATOM 2151 N N . LEU A 1 271 ? 9.866 39.018 -6.308 1.00 15.33 870 LEU A N 1
ATOM 2152 C CA . LEU A 1 271 ? 10.152 40.037 -7.325 1.00 16.34 870 LEU A CA 1
ATOM 2153 C C . LEU A 1 271 ? 11.159 41.077 -6.869 1.00 17.32 870 LEU A C 1
ATOM 2154 O O . LEU A 1 271 ? 11.979 41.513 -7.673 1.00 17.60 870 LEU A O 1
ATOM 2159 N N . ALA A 1 272 ? 11.138 4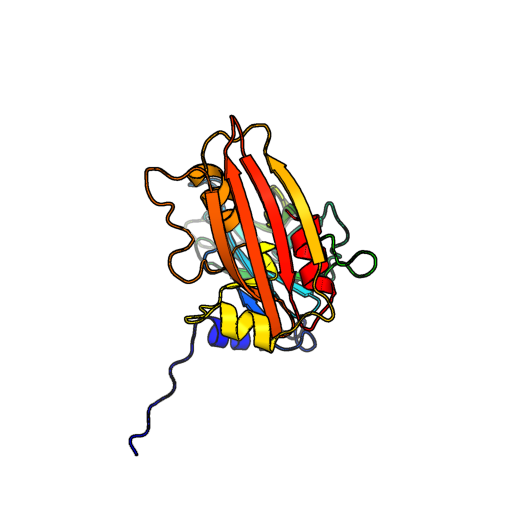1.405 -5.589 1.00 18.29 871 ALA A N 1
ATOM 2160 C CA . ALA A 1 272 ? 12.069 42.375 -5.006 1.00 19.74 871 ALA A CA 1
ATOM 2161 C C . ALA A 1 272 ? 13.449 41.742 -4.858 1.00 20.76 871 ALA A C 1
ATOM 2162 O O . ALA A 1 272 ? 14.450 42.422 -4.976 1.00 21.37 871 ALA A O 1
ATOM 2164 N N . SER A 1 273 ? 13.497 40.427 -4.643 1.00 20.59 872 SER A N 1
ATOM 2165 C CA . SER A 1 273 ? 14.753 39.757 -4.346 1.00 20.59 872 SER A CA 1
ATOM 2166 C C . SER A 1 273 ? 15.520 39.456 -5.604 1.00 21.22 872 SER A C 1
ATOM 2167 O O . SER A 1 273 ? 16.764 39.485 -5.626 1.00 21.25 872 SER A O 1
ATOM 2170 N N . VAL A 1 274 ? 14.786 39.050 -6.628 1.00 21.16 873 VAL A N 1
ATOM 2171 C CA . VAL A 1 274 ? 15.396 38.747 -7.890 1.00 22.68 873 VAL A CA 1
ATOM 2172 C C . VAL A 1 274 ? 15.891 40.035 -8.541 1.00 23.45 873 VAL A C 1
ATOM 2173 O O . VAL A 1 274 ? 16.896 39.989 -9.242 1.00 25.31 873 VAL A O 1
#

Solvent-accessible surface area: 14816 Å² total

GO terms:
  GO:0000139 Golgi membrane (C, TAS)
  GO:0005789 endoplasmic reticulum membrane (C, TAS)
  GO:0005829 cytosol (C, TAS)
  GO:0030133 transport vesicle (C, TAS)
  GO:0005515 protein binding (F, IPI)
  GO:0005794 Golgi apparatus (C, IDA)

Secondary structure (DSSP, 8-state):
-PPPPP---HHHHHHHHHHTSGGGTTS-S--EE-SS-EE-S-TTSSEEEEEEEEE-SSEEEEEEEEEE--TTEEEEEEEEEEEESSS-EE--B-EEEE-TT--EEEEEEEEPPSSSTT---EEEEEEEEEEEEEB-TTT--B-S--EEEEEE---EEE-GGGGEEE---S-HHHHHHHH-STT-EEEEEEETT---HHHHHHHHHHHHT-EEPTTTTSPPSS-SEEEEEEEEEETTTEEEEEEEEEEEESEEEEEEEEEESSHHHHHHHHHH-

B-factor: mean 21.51, std 8.76, range [8.85, 58.34]

Nearest PDB structures (foldseek):
  1r4x-assembly1_A  TM=1.004E+00  e=3.424E-55  Homo sapiens
  1pzd-assembly1_A  TM=9.867E-01  e=5.308E-48  Bos taurus
  5a1u-assembly1_E  TM=9.012E-01  e=1.675E-41  Mus musculus
  5nzr-assembly1_K  TM=8.661E-01  e=6.671E-36  Mus musculus
  5nzr-assembly1_G  TM=8.661E-01  e=9.172E-36  Mus musculus